Protein AF-A0A1Q7BAD0-F1 (afdb_monomer_lite)

pLDDT: mean 79.53, std 26.43, range [24.38, 98.69]

Secondary structure (DSSP, 8-state):
--S---HHHHHHHHHHTSBTTTTB--PPPHHHHHHHHHHHHHTT--SPPEEEE----HHHHHHHHHH-TTS-TT-GGGGT-EEEEE-TTS-HHHHHHHHHHH-SSEEEEETTSSS-EEEEESSSSEEESPPPHHHHHHHHTT-STT----------------SSSS-----PPPPPPPPPS---------------

Radius of gyration: 23.36 Å; chains: 1; bounding box: 77×69×50 Å

Structure (mmCIF, N/CA/C/O backbone):
data_AF-A0A1Q7BAD0-F1
#
_entry.id   AF-A0A1Q7BAD0-F1
#
loop_
_atom_site.group_PDB
_atom_site.id
_atom_site.type_symbol
_atom_site.label_atom_id
_atom_site.label_alt_id
_atom_site.label_comp_id
_atom_site.label_asym_id
_atom_site.label_entity_id
_atom_site.label_seq_id
_atom_site.pdbx_PDB_ins_code
_atom_site.Cartn_x
_atom_site.Cartn_y
_atom_site.Cartn_z
_atom_site.occupancy
_atom_site.B_iso_or_equiv
_atom_site.auth_seq_id
_atom_site.auth_comp_id
_atom_site.auth_asym_id
_atom_site.auth_atom_id
_atom_site.pdbx_PDB_model_num
ATOM 1 N N . MET A 1 1 ? -6.469 -25.347 -9.735 1.00 37.31 1 MET A N 1
ATOM 2 C CA . MET A 1 1 ? -5.396 -24.514 -10.327 1.00 37.31 1 MET A CA 1
ATOM 3 C C . MET A 1 1 ? -4.234 -24.480 -9.343 1.00 37.31 1 MET A C 1
ATOM 5 O O . MET A 1 1 ? -4.466 -24.257 -8.164 1.00 37.31 1 MET A O 1
ATOM 9 N N . ASN A 1 2 ? -3.019 -24.792 -9.794 1.00 54.50 2 ASN A N 1
ATOM 10 C CA . ASN A 1 2 ? -1.914 -25.320 -8.971 1.00 54.50 2 ASN A CA 1
ATOM 11 C C . ASN A 1 2 ? -1.109 -24.260 -8.188 1.00 54.50 2 ASN A C 1
ATOM 13 O O . ASN A 1 2 ? 0.116 -24.332 -8.165 1.00 54.50 2 ASN A O 1
ATOM 17 N N . GLY A 1 3 ? -1.762 -23.253 -7.597 1.00 69.94 3 GLY A N 1
ATOM 18 C CA . GLY A 1 3 ? -1.078 -22.227 -6.790 1.00 69.94 3 GLY A CA 1
ATOM 19 C C . GLY A 1 3 ? -0.037 -21.392 -7.553 1.00 69.94 3 GLY A C 1
ATOM 20 O O . GLY A 1 3 ? 0.886 -20.862 -6.944 1.00 69.94 3 GLY A O 1
ATOM 21 N N . ARG A 1 4 ? -0.146 -21.306 -8.886 1.00 84.81 4 ARG A N 1
ATOM 22 C CA . ARG A 1 4 ? 0.748 -20.510 -9.741 1.00 84.81 4 ARG A CA 1
ATOM 23 C C . ARG A 1 4 ? 0.060 -19.209 -10.130 1.00 84.81 4 ARG A C 1
ATOM 25 O O . ARG A 1 4 ? -1.121 -19.233 -10.469 1.00 84.81 4 ARG A O 1
ATOM 32 N N . TYR A 1 5 ? 0.812 -18.113 -10.126 1.00 89.62 5 TYR A N 1
ATOM 33 C CA . TYR A 1 5 ? 0.329 -16.841 -10.648 1.00 89.62 5 TYR A CA 1
ATOM 34 C C . TYR A 1 5 ? 0.085 -16.913 -12.158 1.00 89.62 5 TYR A C 1
ATOM 36 O O . TYR A 1 5 ? 0.817 -17.583 -12.888 1.00 89.62 5 TYR A O 1
ATOM 44 N N . ASP A 1 6 ? -0.933 -16.187 -12.609 1.00 92.94 6 ASP A N 1
ATOM 45 C CA . ASP A 1 6 ? -1.185 -15.928 -14.022 1.00 92.94 6 ASP A CA 1
ATOM 46 C C . ASP A 1 6 ? -0.309 -14.752 -14.476 1.00 92.94 6 ASP A C 1
ATOM 48 O O . ASP A 1 6 ? -0.515 -13.602 -14.080 1.00 92.94 6 ASP A O 1
ATOM 52 N N . ASP A 1 7 ? 0.692 -15.041 -15.308 1.00 92.94 7 ASP A N 1
ATOM 53 C CA . ASP A 1 7 ? 1.632 -14.029 -15.785 1.00 92.94 7 ASP A CA 1
ATOM 54 C C . ASP A 1 7 ? 0.984 -12.978 -16.694 1.00 92.94 7 ASP A C 1
ATOM 56 O O . ASP A 1 7 ? 1.476 -11.851 -16.762 1.00 92.94 7 ASP A O 1
ATOM 60 N N . GLU A 1 8 ? -0.104 -13.302 -17.398 1.00 94.50 8 GLU A N 1
ATOM 61 C CA . GLU A 1 8 ? -0.833 -12.315 -18.194 1.00 94.50 8 GLU A CA 1
ATOM 62 C C . GLU A 1 8 ? -1.607 -11.352 -17.298 1.00 94.50 8 GLU A C 1
ATOM 64 O O . GLU A 1 8 ? -1.545 -10.136 -17.506 1.00 94.50 8 GLU A O 1
ATOM 69 N N . ALA A 1 9 ? -2.277 -11.873 -16.269 1.00 94.06 9 ALA A N 1
ATOM 70 C CA . ALA A 1 9 ? -2.927 -11.045 -15.261 1.00 94.06 9 ALA A CA 1
ATOM 71 C C . ALA A 1 9 ? -1.910 -10.143 -14.544 1.00 94.06 9 ALA A C 1
ATOM 73 O O . ALA A 1 9 ? -2.140 -8.939 -14.419 1.00 94.06 9 ALA A O 1
ATOM 74 N N . LEU A 1 10 ? -0.751 -10.687 -14.154 1.00 95.38 10 LEU A N 1
ATOM 75 C CA . LEU A 1 10 ? 0.306 -9.903 -13.515 1.00 95.38 10 LEU A CA 1
ATOM 76 C C . LEU A 1 10 ? 0.836 -8.790 -14.426 1.00 95.38 10 LEU A C 1
ATOM 78 O O . LEU A 1 10 ? 0.983 -7.669 -13.961 1.00 95.38 10 LEU A O 1
ATOM 82 N N . ARG A 1 11 ? 1.023 -9.024 -15.733 1.00 96.69 11 ARG A N 1
ATOM 83 C CA . ARG A 1 11 ? 1.424 -7.948 -16.664 1.00 96.69 11 ARG A CA 1
ATOM 84 C C . ARG A 1 11 ? 0.392 -6.821 -16.755 1.00 96.69 11 ARG A C 1
ATOM 86 O O . ARG A 1 11 ? 0.761 -5.654 -16.893 1.00 96.69 11 ARG A O 1
ATOM 93 N N . LYS A 1 12 ? -0.905 -7.143 -16.688 1.00 97.12 12 LYS A N 1
ATOM 94 C CA . LYS A 1 12 ? -1.972 -6.124 -16.658 1.00 97.12 12 LYS A CA 1
ATOM 95 C C . LYS A 1 12 ? -1.895 -5.301 -15.371 1.00 97.12 12 LYS A C 1
ATOM 97 O O . LYS A 1 12 ? -2.029 -4.080 -15.429 1.00 97.12 12 LYS A O 1
ATOM 102 N N . ILE A 1 13 ? -1.622 -5.954 -14.241 1.00 95.69 13 ILE A N 1
ATOM 103 C CA . ILE A 1 13 ? -1.415 -5.301 -12.943 1.00 95.69 13 ILE A CA 1
ATOM 104 C C . ILE A 1 13 ? -0.157 -4.425 -12.959 1.00 95.69 13 ILE A C 1
ATOM 106 O O . ILE A 1 13 ? -0.227 -3.277 -12.534 1.00 95.69 13 ILE A O 1
ATOM 110 N N . ASP A 1 14 ? 0.957 -4.908 -13.508 1.00 97.50 14 ASP A N 1
ATOM 111 C CA . ASP A 1 14 ? 2.202 -4.144 -13.658 1.00 97.50 14 ASP A CA 1
ATOM 112 C C . ASP A 1 14 ? 1.956 -2.833 -14.421 1.00 97.50 14 ASP A C 1
ATOM 114 O O . ASP A 1 14 ? 2.409 -1.761 -14.017 1.00 97.50 14 ASP A O 1
ATOM 118 N N . ASN A 1 15 ? 1.171 -2.896 -15.501 1.00 97.12 15 ASN A N 1
ATOM 119 C CA . ASN A 1 15 ? 0.791 -1.713 -16.265 1.00 97.12 15 ASN A CA 1
ATOM 120 C C . ASN A 1 15 ? -0.194 -0.805 -15.509 1.00 97.12 15 ASN A C 1
ATOM 122 O O . ASN A 1 15 ? -0.087 0.418 -15.599 1.00 97.12 15 ASN A O 1
ATOM 126 N N . LEU A 1 16 ? -1.146 -1.368 -14.758 1.00 95.81 16 LEU A N 1
ATOM 127 C CA . LEU A 1 16 ? -2.065 -0.600 -13.908 1.00 95.81 16 LEU A CA 1
ATOM 128 C C . LEU A 1 16 ? -1.308 0.163 -12.810 1.00 95.81 16 LEU A C 1
ATOM 130 O O . LEU A 1 16 ? -1.611 1.324 -12.549 1.00 95.81 16 LEU A O 1
ATOM 134 N N . LEU A 1 17 ? -0.306 -0.480 -12.208 1.00 97.56 17 LEU A N 1
ATOM 135 C CA . LEU A 1 17 ? 0.517 0.046 -11.117 1.00 97.56 17 LEU A CA 1
ATOM 136 C C . LEU A 1 17 ? 1.750 0.812 -11.598 1.00 97.56 17 LEU A C 1
ATOM 138 O O . LEU A 1 17 ? 2.572 1.202 -10.771 1.00 97.56 17 LEU A O 1
ATOM 142 N N . ARG A 1 18 ? 1.891 1.043 -12.905 1.00 98.00 18 ARG A N 1
ATOM 143 C CA . ARG A 1 18 ? 3.027 1.766 -13.481 1.00 98.00 18 ARG A CA 1
ATOM 144 C C . ARG A 1 18 ? 3.163 3.172 -12.898 1.00 98.00 18 ARG A C 1
ATOM 146 O O . ARG A 1 18 ? 2.193 3.792 -12.455 1.00 98.00 18 ARG A O 1
ATOM 153 N N . ASP A 1 19 ? 4.359 3.729 -13.020 1.00 97.62 19 ASP A N 1
ATOM 154 C CA . ASP A 1 19 ? 4.554 5.155 -12.814 1.00 97.62 19 ASP A CA 1
ATOM 155 C C . ASP A 1 19 ? 3.891 5.907 -13.969 1.00 97.62 19 ASP A C 1
ATOM 157 O O . ASP A 1 19 ? 4.427 5.986 -15.074 1.00 97.62 19 ASP A O 1
ATOM 161 N N . TRP A 1 20 ? 2.696 6.437 -13.723 1.00 93.25 20 TRP A N 1
ATOM 162 C CA . TRP A 1 20 ? 1.900 7.112 -14.742 1.00 93.25 20 TRP A CA 1
ATOM 163 C C . TRP A 1 20 ? 2.519 8.428 -15.226 1.00 93.25 20 TRP A C 1
ATOM 165 O O . TRP A 1 20 ? 2.197 8.860 -16.329 1.00 93.25 20 TRP A O 1
ATOM 175 N N . ARG A 1 21 ? 3.405 9.059 -14.439 1.00 94.12 21 ARG A N 1
ATOM 176 C CA . ARG A 1 21 ? 4.040 10.338 -14.811 1.00 94.12 21 ARG A CA 1
ATOM 177 C C . ARG A 1 21 ? 5.054 10.154 -15.929 1.00 94.12 21 ARG A C 1
ATOM 179 O O . ARG A 1 21 ? 5.144 10.985 -16.820 1.00 94.12 21 ARG A O 1
ATOM 186 N N . GLU A 1 22 ? 5.772 9.038 -15.875 1.00 94.94 22 GLU A N 1
ATOM 187 C CA . GLU A 1 22 ? 6.832 8.679 -16.822 1.00 94.94 22 GLU A CA 1
ATOM 188 C C . GLU A 1 22 ? 6.399 7.551 -17.776 1.00 94.94 22 GLU A C 1
ATOM 190 O O . GLU A 1 22 ? 7.156 7.146 -18.652 1.00 94.94 22 GLU A O 1
ATOM 195 N N . SER A 1 23 ? 5.193 7.000 -17.590 1.00 94.44 23 SER A N 1
ATOM 196 C CA . SER A 1 23 ? 4.691 5.799 -18.278 1.00 94.44 23 SER A CA 1
ATOM 197 C C . SER A 1 23 ? 5.642 4.594 -18.204 1.00 94.44 23 SER A C 1
ATOM 199 O O . SER A 1 23 ? 5.707 3.783 -19.126 1.00 94.44 23 SER A O 1
ATOM 201 N N . LYS A 1 24 ? 6.367 4.450 -17.088 1.00 97.12 24 LYS A N 1
ATOM 202 C CA . LYS A 1 24 ? 7.311 3.347 -16.849 1.00 97.12 24 LYS A CA 1
ATOM 203 C C . LYS A 1 24 ? 6.663 2.283 -15.971 1.00 97.12 24 LYS A C 1
ATOM 205 O O . LYS A 1 24 ? 6.168 2.607 -14.896 1.00 97.12 24 LYS A O 1
ATOM 210 N N . ALA A 1 25 ? 6.709 1.024 -16.394 1.00 96.75 25 ALA A N 1
ATOM 211 C CA . ALA A 1 25 ? 6.252 -0.125 -15.613 1.00 96.75 25 ALA A CA 1
ATOM 212 C C . ALA A 1 25 ? 7.431 -1.033 -15.237 1.00 96.75 25 ALA A C 1
ATOM 214 O O . ALA A 1 25 ? 8.438 -1.081 -15.945 1.00 96.75 25 ALA A O 1
ATOM 215 N N . ILE A 1 26 ? 7.281 -1.769 -14.140 1.00 97.44 26 ILE A N 1
ATOM 216 C CA . ILE A 1 26 ? 8.168 -2.866 -13.740 1.00 97.44 26 ILE A CA 1
ATOM 217 C C . ILE A 1 26 ? 7.311 -4.051 -13.308 1.00 97.44 26 ILE A C 1
ATOM 219 O O . ILE A 1 26 ? 6.113 -3.885 -13.080 1.00 97.44 26 ILE A O 1
ATOM 223 N N . ARG A 1 27 ? 7.929 -5.222 -13.135 1.00 97.31 27 ARG A N 1
ATOM 224 C CA . ARG A 1 27 ? 7.247 -6.337 -12.484 1.00 97.31 27 ARG A CA 1
ATOM 225 C C . ARG A 1 27 ? 7.016 -6.016 -11.012 1.00 97.31 27 ARG A C 1
ATOM 227 O O . ARG A 1 27 ? 7.976 -5.828 -10.264 1.00 97.31 27 ARG A O 1
ATOM 234 N N . MET A 1 28 ? 5.753 -5.957 -10.623 1.00 97.94 28 MET A N 1
ATOM 235 C CA . MET A 1 28 ? 5.339 -5.797 -9.239 1.00 97.94 28 MET A CA 1
ATOM 236 C C . MET A 1 28 ? 5.512 -7.119 -8.494 1.00 97.94 28 MET A C 1
ATOM 238 O O . MET A 1 28 ? 5.422 -8.199 -9.080 1.00 97.94 28 MET A O 1
ATOM 242 N N . ASP A 1 29 ? 5.775 -7.034 -7.193 1.00 97.69 29 ASP A N 1
ATOM 243 C CA . ASP A 1 29 ? 5.861 -8.202 -6.324 1.00 97.69 29 ASP A CA 1
ATOM 244 C C . ASP A 1 29 ? 4.477 -8.868 -6.214 1.00 97.69 29 ASP A C 1
ATOM 246 O O . ASP A 1 29 ? 3.553 -8.245 -5.686 1.00 97.69 29 ASP A O 1
ATOM 250 N N . PRO A 1 30 ? 4.293 -10.119 -6.675 1.00 96.50 30 PRO A N 1
ATOM 251 C CA . PRO A 1 30 ? 2.998 -10.789 -6.589 1.00 96.50 30 PRO A CA 1
ATOM 252 C C . PRO A 1 30 ? 2.474 -10.911 -5.150 1.00 96.50 30 PRO A C 1
ATOM 254 O O . PRO A 1 30 ? 1.269 -10.833 -4.930 1.00 96.50 30 PRO A O 1
ATOM 257 N N . HIS A 1 31 ? 3.363 -10.987 -4.152 1.00 96.44 31 HIS A N 1
ATOM 258 C CA . HIS A 1 31 ? 2.964 -11.035 -2.744 1.00 96.44 31 HIS A CA 1
ATOM 259 C C . HIS A 1 31 ? 2.346 -9.725 -2.241 1.00 96.44 31 HIS A C 1
ATOM 261 O O . HIS A 1 31 ? 1.607 -9.733 -1.256 1.00 96.44 31 HIS A O 1
ATOM 267 N N . LEU A 1 32 ? 2.612 -8.598 -2.910 1.00 97.62 32 LEU A N 1
ATOM 268 C CA . LEU A 1 32 ? 1.919 -7.341 -2.632 1.00 97.62 32 LEU A CA 1
ATOM 269 C C . LEU A 1 32 ? 0.443 -7.448 -3.027 1.00 97.62 32 LEU A C 1
ATOM 271 O O . LEU A 1 32 ? -0.423 -6.916 -2.336 1.00 97.62 32 LEU A O 1
ATOM 275 N N . ILE A 1 33 ? 0.155 -8.157 -4.119 1.00 95.81 33 ILE A N 1
ATOM 276 C CA . ILE A 1 33 ? -1.206 -8.366 -4.618 1.00 95.81 33 ILE A CA 1
ATOM 277 C C . ILE A 1 33 ? -1.969 -9.313 -3.691 1.00 95.81 33 ILE A C 1
ATOM 279 O O . ILE A 1 33 ? -3.111 -9.021 -3.335 1.00 95.81 33 ILE A O 1
ATOM 283 N N . ASP A 1 34 ? -1.317 -10.379 -3.220 1.00 95.44 34 ASP A N 1
ATOM 284 C CA . ASP A 1 34 ? -1.879 -11.265 -2.195 1.00 95.44 34 ASP A CA 1
ATOM 285 C C . ASP A 1 34 ? -2.220 -10.496 -0.911 1.00 95.44 34 ASP A C 1
ATOM 287 O O . ASP A 1 34 ? -3.316 -10.644 -0.373 1.00 95.44 34 ASP A O 1
ATOM 291 N N . LEU A 1 35 ? -1.313 -9.629 -0.440 1.00 97.19 35 LEU A N 1
ATOM 292 C CA . LEU A 1 35 ? -1.539 -8.800 0.747 1.00 97.19 35 LEU A CA 1
ATOM 293 C C . LEU A 1 35 ? -2.761 -7.885 0.576 1.00 97.19 35 LEU A C 1
ATOM 295 O O . LEU A 1 35 ? -3.601 -7.806 1.472 1.00 97.19 35 LEU A O 1
ATOM 299 N N . LEU A 1 36 ? -2.887 -7.209 -0.570 1.00 97.00 36 LEU A N 1
ATOM 300 C CA . LEU A 1 36 ? -4.049 -6.364 -0.859 1.00 97.00 36 LEU A CA 1
ATOM 301 C C . LEU A 1 36 ? -5.352 -7.164 -0.873 1.00 97.00 36 LEU A C 1
ATOM 303 O O . LEU A 1 36 ? -6.365 -6.695 -0.354 1.00 97.00 36 LEU A O 1
ATOM 307 N N . TRP A 1 37 ? -5.324 -8.368 -1.442 1.00 95.62 37 TRP A N 1
ATOM 308 C CA . TRP A 1 37 ? -6.470 -9.267 -1.469 1.00 95.62 37 TRP A CA 1
ATOM 309 C C . TRP A 1 37 ? -6.875 -9.735 -0.065 1.00 95.62 37 TRP A C 1
ATOM 311 O O . TRP A 1 37 ? -8.057 -9.700 0.283 1.00 95.62 37 TRP A O 1
ATOM 321 N N . GLU A 1 38 ? -5.909 -10.126 0.769 1.00 95.75 38 GLU A N 1
ATOM 322 C CA . GLU A 1 38 ? -6.144 -10.505 2.167 1.00 95.75 38 GLU A CA 1
ATOM 323 C C . GLU A 1 38 ? -6.754 -9.348 2.966 1.00 95.75 38 GLU A C 1
ATOM 325 O O . GLU A 1 38 ? -7.755 -9.537 3.657 1.00 95.75 38 GLU A O 1
ATOM 330 N N . VAL A 1 39 ? -6.199 -8.139 2.826 1.00 97.44 39 VAL A N 1
ATOM 331 C CA . VAL A 1 39 ? -6.707 -6.933 3.495 1.00 97.44 39 VAL A CA 1
ATOM 332 C C . VAL A 1 39 ? -8.119 -6.593 3.028 1.00 97.44 39 VAL A C 1
ATOM 334 O O . VAL A 1 39 ? -8.972 -6.321 3.868 1.00 97.44 39 VAL A O 1
ATOM 337 N N . HIS A 1 40 ? -8.390 -6.641 1.718 1.00 97.50 40 HIS A N 1
ATOM 338 C CA . HIS A 1 40 ? -9.719 -6.374 1.152 1.00 97.50 40 HIS A CA 1
ATOM 339 C C . HIS A 1 40 ? -10.784 -7.295 1.760 1.00 97.50 40 HIS A C 1
ATOM 341 O O . HIS A 1 40 ? -11.840 -6.828 2.199 1.00 97.50 40 HIS A O 1
ATOM 347 N N . ARG A 1 41 ? -10.470 -8.590 1.878 1.00 96.50 41 ARG A N 1
ATOM 348 C CA . ARG A 1 41 ? -11.357 -9.579 2.502 1.00 96.50 41 ARG A CA 1
ATOM 349 C C . ARG A 1 41 ? -11.525 -9.359 4.000 1.00 96.50 41 ARG A C 1
ATOM 351 O O . ARG A 1 41 ? -12.653 -9.440 4.479 1.00 96.50 41 ARG A O 1
ATOM 358 N N . GLU A 1 42 ? -10.439 -9.086 4.722 1.00 95.56 42 GLU A N 1
ATOM 359 C CA . GLU A 1 42 ? -10.473 -8.866 6.174 1.00 95.56 42 GLU A CA 1
ATOM 360 C C . GLU A 1 42 ? -11.393 -7.702 6.545 1.00 95.56 42 GLU A C 1
ATOM 362 O O . GLU A 1 42 ? -12.197 -7.809 7.468 1.00 95.56 42 GLU A O 1
ATOM 367 N N . VAL A 1 43 ? -11.299 -6.589 5.815 1.00 96.31 43 VAL A N 1
ATOM 368 C CA . VAL A 1 43 ? -12.109 -5.396 6.097 1.00 96.31 43 VAL A CA 1
ATOM 369 C C . VAL A 1 43 ? -13.527 -5.490 5.526 1.00 96.31 43 VAL A C 1
ATOM 371 O O . VAL A 1 43 ? -14.299 -4.540 5.641 1.00 96.31 43 VAL A O 1
ATOM 374 N N . GLY A 1 44 ? -13.884 -6.619 4.901 1.00 96.25 44 GLY A N 1
ATOM 375 C CA . GLY A 1 44 ? -15.206 -6.846 4.320 1.00 96.25 44 GLY A CA 1
ATOM 376 C C . GLY A 1 44 ? -15.546 -5.894 3.171 1.00 96.25 44 GLY A C 1
ATOM 377 O O . GLY A 1 44 ? -16.731 -5.642 2.927 1.00 96.25 44 GLY A O 1
ATOM 378 N N . ALA A 1 45 ? -14.531 -5.366 2.481 1.00 95.75 45 ALA A N 1
ATOM 379 C CA . ALA A 1 45 ? -14.699 -4.366 1.437 1.00 95.75 45 ALA A CA 1
ATOM 380 C C . ALA A 1 45 ? -15.615 -4.862 0.308 1.00 95.75 45 ALA A C 1
ATOM 382 O O . ALA A 1 45 ? -15.585 -6.028 -0.095 1.00 95.75 45 ALA A O 1
ATOM 383 N N . LYS A 1 46 ? -16.440 -3.951 -0.210 1.00 94.81 46 LYS A N 1
ATOM 384 C CA . LYS A 1 46 ? -17.328 -4.191 -1.363 1.00 94.81 46 LYS A CA 1
ATOM 385 C C . LYS A 1 46 ? -16.881 -3.426 -2.597 1.00 94.81 46 LYS A C 1
ATOM 387 O O . LYS A 1 46 ? -17.013 -3.925 -3.708 1.00 94.81 46 LYS A O 1
ATOM 392 N N . GLU A 1 47 ? -16.303 -2.256 -2.372 1.00 96.62 47 GLU A N 1
ATOM 393 C CA . GLU A 1 47 ? -15.777 -1.395 -3.415 1.00 96.62 47 GLU A CA 1
ATOM 394 C C . GLU A 1 47 ? -14.379 -1.829 -3.866 1.00 96.62 47 GLU A C 1
ATOM 396 O O . GLU A 1 47 ? -13.668 -2.584 -3.187 1.00 96.62 47 GLU A O 1
ATOM 401 N N . ALA A 1 48 ? -13.986 -1.332 -5.037 1.00 94.94 48 ALA A N 1
ATOM 402 C CA . ALA A 1 48 ? -12.645 -1.521 -5.570 1.00 94.94 48 ALA A CA 1
ATOM 403 C C . ALA A 1 48 ? -11.584 -0.811 -4.711 1.00 94.94 48 ALA A C 1
ATOM 405 O O . ALA A 1 48 ? -11.863 0.167 -4.016 1.00 94.94 48 ALA A O 1
ATOM 406 N N . ILE A 1 49 ? -10.337 -1.275 -4.808 1.00 95.75 49 ILE A N 1
ATOM 407 C CA . ILE A 1 49 ? -9.175 -0.570 -4.257 1.00 95.75 49 ILE A CA 1
ATOM 408 C C . ILE A 1 49 ? -8.855 0.632 -5.148 1.00 95.75 49 ILE A C 1
ATOM 410 O O . ILE A 1 49 ? -8.641 0.481 -6.351 1.00 95.75 49 ILE A O 1
ATOM 414 N N . TRP A 1 50 ? -8.784 1.818 -4.549 1.00 96.88 50 TRP A N 1
ATOM 415 C CA . TRP A 1 50 ? -8.389 3.048 -5.227 1.00 96.88 50 TRP A CA 1
ATOM 416 C C . TRP A 1 50 ? -6.906 3.305 -4.998 1.00 96.88 50 TRP A C 1
ATOM 418 O O . TRP A 1 50 ? -6.451 3.487 -3.867 1.00 96.88 50 TRP A O 1
ATOM 428 N N . ILE A 1 51 ? -6.147 3.300 -6.091 1.00 95.62 51 ILE A N 1
ATOM 429 C CA . ILE A 1 51 ? -4.688 3.376 -6.069 1.00 95.62 51 ILE A CA 1
ATOM 430 C C . ILE A 1 51 ? -4.263 4.836 -6.177 1.00 95.62 51 ILE A C 1
ATOM 432 O O . ILE A 1 51 ? -4.541 5.506 -7.169 1.00 95.62 51 ILE A O 1
ATOM 436 N N . VAL A 1 52 ? -3.538 5.309 -5.168 1.00 94.62 52 VAL A N 1
ATOM 437 C CA . VAL A 1 52 ? -2.900 6.629 -5.174 1.00 94.62 52 VAL A CA 1
ATOM 438 C C . VAL A 1 52 ? -1.527 6.543 -5.839 1.00 94.62 52 VAL A C 1
ATOM 440 O O . VAL A 1 52 ? -1.167 7.401 -6.650 1.00 94.62 52 VAL A O 1
ATOM 443 N N . CYS A 1 53 ? -0.751 5.505 -5.515 1.00 95.44 53 CYS A N 1
ATOM 444 C CA . CYS A 1 53 ? 0.574 5.295 -6.091 1.00 95.44 53 CYS A CA 1
ATOM 445 C C . CYS A 1 53 ? 0.980 3.817 -6.083 1.00 95.44 53 CYS A C 1
ATOM 447 O O . CYS A 1 53 ? 1.000 3.187 -5.030 1.00 95.44 53 CYS A O 1
ATOM 449 N N . GLY A 1 54 ? 1.376 3.292 -7.244 1.00 97.19 54 GLY A N 1
ATOM 450 C CA . GLY A 1 54 ? 2.055 2.001 -7.390 1.00 97.19 54 GLY A CA 1
ATOM 451 C C . GLY A 1 54 ? 3.570 2.184 -7.504 1.00 97.19 54 GLY A C 1
ATOM 452 O O . GLY A 1 54 ? 4.188 2.845 -6.668 1.00 97.19 54 GLY A O 1
ATOM 453 N N . PHE A 1 55 ? 4.174 1.645 -8.559 1.00 98.25 55 PHE A N 1
ATOM 454 C CA . PHE A 1 55 ? 5.581 1.857 -8.883 1.00 98.25 55 PHE A CA 1
ATOM 455 C C . PHE A 1 55 ? 5.925 3.346 -9.040 1.00 98.25 55 PHE A C 1
ATOM 457 O O . PHE A 1 55 ? 5.155 4.145 -9.577 1.00 98.25 55 PHE A O 1
ATOM 464 N N . ARG A 1 56 ? 7.128 3.712 -8.586 1.00 97.50 56 ARG A N 1
ATOM 465 C CA . ARG A 1 56 ? 7.732 5.026 -8.830 1.00 97.50 56 ARG A CA 1
ATOM 466 C C . ARG A 1 56 ? 9.081 4.857 -9.494 1.00 97.50 56 ARG A C 1
ATOM 468 O O . ARG A 1 56 ? 9.965 4.215 -8.930 1.00 97.50 56 ARG A O 1
ATOM 475 N N . SER A 1 57 ? 9.264 5.504 -10.638 1.00 97.56 57 SER A N 1
ATOM 476 C CA . SER A 1 57 ? 10.576 5.602 -11.265 1.00 97.56 57 SER A CA 1
ATOM 477 C C . SER A 1 57 ? 11.569 6.356 -10.363 1.00 97.56 57 SER A C 1
ATOM 479 O O . SER A 1 57 ? 11.154 7.155 -9.508 1.00 97.56 57 SER A O 1
ATOM 481 N N . PRO A 1 58 ? 12.887 6.137 -10.527 1.00 96.38 58 PRO A N 1
ATOM 482 C CA . PRO A 1 58 ? 13.904 6.916 -9.825 1.00 96.38 58 PRO A CA 1
ATOM 483 C C . PRO A 1 58 ? 13.731 8.429 -10.002 1.00 96.38 58 PRO A C 1
ATOM 485 O O . PRO A 1 58 ? 13.907 9.180 -9.040 1.00 96.38 58 PRO A O 1
ATOM 488 N N . GLU A 1 59 ? 13.332 8.871 -11.197 1.00 96.56 59 GLU A N 1
ATOM 489 C CA . GLU A 1 59 ? 13.098 10.277 -11.522 1.00 96.56 59 GLU A CA 1
ATOM 490 C C . GLU A 1 59 ? 11.893 10.837 -10.756 1.00 96.56 59 GLU A C 1
ATOM 492 O O . GLU A 1 59 ? 12.023 11.853 -10.063 1.00 96.56 59 GLU A O 1
ATOM 497 N N . THR A 1 60 ? 10.755 10.134 -10.770 1.00 96.19 60 THR A N 1
ATOM 498 C CA . THR A 1 60 ? 9.572 10.510 -9.980 1.00 96.19 60 THR A CA 1
ATOM 499 C C . THR A 1 60 ? 9.875 10.511 -8.486 1.00 96.19 60 THR A C 1
ATOM 501 O O . THR A 1 60 ? 9.482 11.442 -7.777 1.00 96.19 60 THR A O 1
ATOM 504 N N . ASN A 1 61 ? 10.598 9.509 -7.974 1.00 96.75 61 ASN A N 1
ATOM 505 C CA . ASN A 1 61 ? 10.959 9.467 -6.559 1.00 96.75 61 ASN A CA 1
ATOM 506 C C . ASN A 1 61 ? 11.848 10.660 -6.183 1.00 96.75 61 ASN A C 1
ATOM 508 O O . ASN A 1 61 ? 11.567 11.345 -5.200 1.00 96.75 61 ASN A O 1
ATOM 512 N N . ALA A 1 62 ? 12.872 10.968 -6.984 1.00 96.00 62 ALA A N 1
ATOM 513 C CA . ALA A 1 62 ? 13.734 12.126 -6.769 1.00 96.00 62 ALA A CA 1
ATOM 514 C C . ALA A 1 62 ? 12.955 13.451 -6.825 1.00 96.00 62 ALA A C 1
ATOM 516 O O . ALA A 1 62 ? 13.157 14.314 -5.969 1.00 96.00 62 ALA A O 1
ATOM 517 N N . MET A 1 63 ? 12.039 13.602 -7.785 1.00 95.38 63 MET A N 1
ATOM 518 C CA . MET A 1 63 ? 11.167 14.772 -7.911 1.00 95.38 63 MET A CA 1
ATOM 519 C C . MET A 1 63 ? 10.283 14.958 -6.671 1.00 95.38 63 MET A C 1
ATOM 521 O O . MET A 1 63 ? 10.252 16.052 -6.105 1.00 95.38 63 MET A O 1
ATOM 525 N N . LEU A 1 64 ? 9.628 13.896 -6.188 1.00 93.50 64 LEU A N 1
ATOM 526 C CA . LEU A 1 64 ? 8.781 13.961 -4.993 1.00 93.50 64 LEU A CA 1
ATOM 527 C C . LEU A 1 64 ? 9.597 14.265 -3.729 1.00 93.50 64 LEU A C 1
ATOM 529 O O . LEU A 1 64 ? 9.166 15.063 -2.899 1.00 93.50 64 LEU A O 1
ATOM 533 N N . ARG A 1 65 ? 10.809 13.706 -3.611 1.00 94.69 65 ARG A N 1
ATOM 534 C CA . ARG A 1 65 ? 11.736 13.998 -2.502 1.00 94.69 65 ARG A CA 1
ATOM 535 C C . ARG A 1 65 ? 12.180 15.449 -2.440 1.00 94.69 65 ARG A C 1
ATOM 537 O O . ARG A 1 65 ? 12.381 15.975 -1.353 1.00 94.69 65 ARG A O 1
ATOM 544 N N . ARG A 1 66 ? 12.348 16.110 -3.586 1.00 94.50 66 ARG A N 1
ATOM 545 C CA . ARG A 1 66 ? 12.681 17.544 -3.612 1.00 94.50 66 ARG A CA 1
ATOM 546 C C . ARG A 1 66 ? 11.542 18.411 -3.071 1.00 94.50 66 ARG A C 1
ATOM 548 O O . ARG A 1 66 ? 11.798 19.522 -2.629 1.00 94.50 66 ARG A O 1
ATOM 555 N N . ARG A 1 67 ? 10.303 17.912 -3.114 1.00 91.69 67 ARG A N 1
ATOM 556 C CA . ARG A 1 67 ? 9.089 18.632 -2.697 1.00 91.69 67 ARG A CA 1
ATOM 557 C C . ARG A 1 67 ? 8.617 18.270 -1.288 1.00 91.69 67 ARG A C 1
ATOM 559 O O . ARG A 1 67 ? 7.757 18.960 -0.754 1.00 91.69 67 ARG A O 1
ATOM 566 N N . SER A 1 68 ? 9.128 17.189 -0.698 1.00 87.06 68 SER A N 1
ATOM 567 C CA . SER A 1 68 ? 8.700 16.712 0.618 1.00 87.06 68 SER A CA 1
ATOM 568 C C . SER A 1 68 ? 9.772 15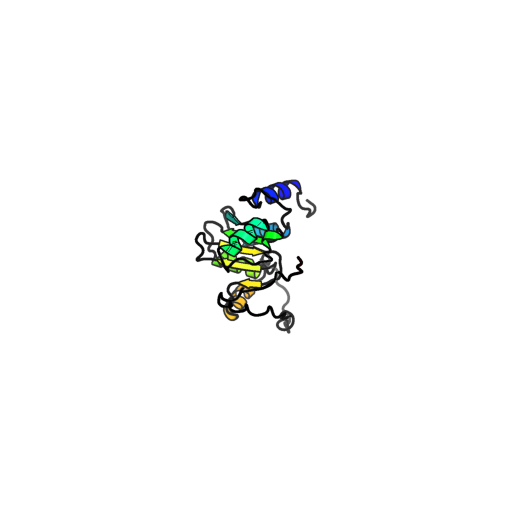.871 1.309 1.00 87.06 68 SER A C 1
ATOM 570 O O . SER A 1 68 ? 10.425 15.032 0.690 1.00 87.06 68 SER A O 1
ATOM 572 N N . SER A 1 69 ? 9.885 16.028 2.628 1.00 85.19 69 SER A N 1
ATOM 573 C CA . SER A 1 69 ? 10.690 15.160 3.497 1.00 85.19 69 SER A CA 1
ATOM 574 C C . SER A 1 69 ? 10.048 13.789 3.753 1.00 85.19 69 SER A C 1
ATOM 576 O O . SER A 1 69 ? 10.721 12.887 4.247 1.00 85.19 69 SER A O 1
ATOM 578 N N . GLY A 1 70 ? 8.774 13.598 3.389 1.00 85.12 70 GLY A N 1
ATOM 579 C CA . GLY A 1 70 ? 8.016 12.361 3.614 1.00 85.12 70 GLY A CA 1
ATOM 580 C C . GLY A 1 70 ? 8.324 11.222 2.638 1.00 85.12 70 GLY A C 1
ATOM 581 O O . GLY A 1 70 ? 7.697 10.168 2.715 1.00 85.12 70 GLY A O 1
ATOM 582 N N . VAL A 1 71 ? 9.266 11.414 1.708 1.00 90.50 71 VAL A N 1
ATOM 583 C CA . VAL A 1 71 ? 9.617 10.418 0.691 1.00 90.50 71 VAL A CA 1
ATOM 584 C C . VAL A 1 71 ? 11.016 9.846 0.932 1.00 90.50 71 VAL A C 1
ATOM 586 O O . VAL A 1 71 ? 12.028 10.553 0.926 1.00 90.50 71 VAL A O 1
ATOM 589 N N . ALA A 1 72 ? 11.083 8.525 1.099 1.00 90.00 72 ALA A N 1
ATOM 590 C CA . ALA A 1 72 ? 12.336 7.806 1.299 1.00 90.00 72 ALA A CA 1
ATOM 591 C C . ALA A 1 72 ? 13.223 7.825 0.042 1.00 90.00 72 ALA A C 1
ATOM 593 O O . ALA A 1 72 ? 12.744 7.683 -1.084 1.00 90.00 72 ALA A O 1
ATOM 594 N N . GLN A 1 73 ? 14.540 7.952 0.238 1.00 89.12 73 GLN A N 1
ATOM 595 C CA . GLN A 1 73 ? 15.527 7.855 -0.847 1.00 89.12 73 GLN A CA 1
ATOM 596 C C . GLN A 1 73 ? 15.491 6.484 -1.530 1.00 89.12 73 GLN A C 1
ATOM 598 O O . GLN A 1 73 ? 15.504 6.419 -2.755 1.00 89.12 73 GLN A O 1
ATOM 603 N N . PHE A 1 74 ? 15.382 5.418 -0.736 1.00 90.56 74 PHE A N 1
ATOM 604 C CA . PHE A 1 74 ? 15.300 4.030 -1.187 1.00 90.56 74 PHE A CA 1
ATOM 605 C C . PHE A 1 74 ? 13.901 3.481 -0.888 1.00 90.56 74 PHE A C 1
ATOM 607 O O . PHE A 1 74 ? 13.693 2.726 0.059 1.00 90.56 74 PHE A O 1
ATOM 614 N N . SER A 1 75 ? 12.909 3.966 -1.636 1.00 93.12 75 SER A N 1
ATOM 615 C CA . SER A 1 75 ? 11.504 3.612 -1.420 1.00 93.12 75 SER A CA 1
ATOM 616 C C . SER A 1 75 ? 11.180 2.209 -1.944 1.00 93.12 75 SER A C 1
ATOM 618 O O . SER A 1 75 ? 11.599 1.850 -3.042 1.00 93.12 75 SER A O 1
ATOM 620 N N . GLN A 1 76 ? 10.345 1.458 -1.219 1.00 97.88 76 GLN A N 1
ATOM 621 C CA . GLN A 1 76 ? 9.808 0.171 -1.686 1.00 97.88 76 GLN A CA 1
ATOM 622 C C . GLN A 1 76 ? 8.962 0.310 -2.968 1.00 97.88 76 GLN A C 1
ATOM 624 O O . GLN A 1 76 ? 8.888 -0.632 -3.755 1.00 97.88 76 GLN A O 1
ATOM 629 N N . HIS A 1 77 ? 8.416 1.500 -3.258 1.00 98.06 77 HIS A N 1
ATOM 630 C CA . HIS A 1 77 ? 7.733 1.765 -4.532 1.00 98.06 77 HIS A CA 1
ATOM 631 C C . HIS A 1 77 ? 8.666 1.636 -5.733 1.00 98.06 77 HIS A C 1
ATOM 633 O O . HIS A 1 77 ? 8.225 1.206 -6.789 1.00 98.06 77 HIS A O 1
ATOM 639 N N . MET A 1 78 ? 9.948 1.986 -5.590 1.00 97.81 78 MET A N 1
ATOM 640 C CA . MET A 1 78 ? 10.924 1.850 -6.678 1.00 97.81 78 MET A CA 1
ATOM 641 C C . MET A 1 78 ? 11.293 0.388 -6.948 1.00 97.81 78 MET A C 1
ATOM 643 O O . MET A 1 78 ? 11.829 0.078 -8.006 1.00 97.81 78 MET A O 1
ATOM 647 N N . LEU A 1 79 ? 11.015 -0.503 -5.992 1.00 97.62 79 LEU A N 1
ATOM 648 C CA . LEU A 1 79 ? 11.281 -1.937 -6.085 1.00 97.62 79 LEU A CA 1
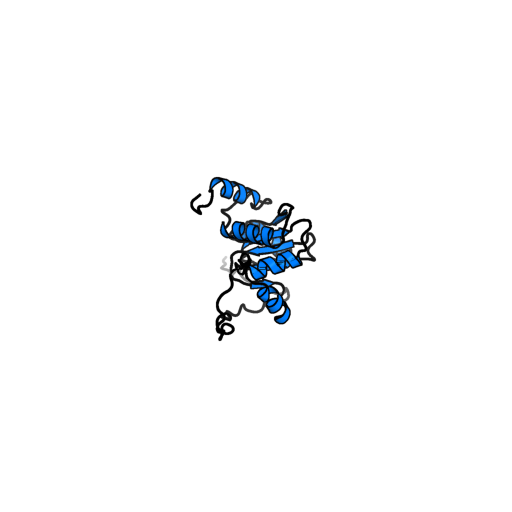ATOM 649 C C . LEU A 1 79 ? 10.047 -2.742 -6.517 1.00 97.62 79 LEU A C 1
ATOM 651 O O . LEU A 1 79 ? 10.125 -3.963 -6.576 1.00 97.62 79 LEU A O 1
ATOM 655 N N . GLY A 1 80 ? 8.908 -2.084 -6.763 1.00 97.88 80 GLY A N 1
ATOM 656 C CA . GLY A 1 80 ? 7.652 -2.763 -7.108 1.00 97.88 80 GLY A CA 1
ATOM 657 C C . GLY A 1 80 ? 7.018 -3.494 -5.927 1.00 97.88 80 GLY A C 1
ATOM 658 O O . GLY A 1 80 ? 6.213 -4.399 -6.117 1.00 97.88 80 GLY A O 1
ATOM 659 N N . LYS A 1 81 ? 7.397 -3.110 -4.704 1.00 98.56 81 LYS A N 1
ATOM 660 C CA . LYS A 1 81 ? 7.030 -3.788 -3.456 1.00 98.56 81 LYS A CA 1
ATOM 661 C C . LYS A 1 81 ? 6.054 -3.009 -2.595 1.00 98.56 81 LYS A C 1
ATOM 663 O O . LYS A 1 81 ? 5.796 -3.428 -1.477 1.00 98.56 81 LYS A O 1
ATOM 668 N N . ALA A 1 82 ? 5.560 -1.866 -3.063 1.00 98.50 82 ALA A N 1
ATOM 669 C CA . ALA A 1 82 ? 4.698 -1.007 -2.269 1.00 98.50 82 ALA A CA 1
ATOM 670 C C . ALA A 1 82 ? 3.565 -0.384 -3.066 1.00 98.50 82 ALA A C 1
ATOM 672 O O . ALA A 1 82 ? 3.681 -0.161 -4.275 1.00 98.50 82 ALA A O 1
ATOM 673 N N . ILE A 1 83 ? 2.503 -0.052 -2.340 1.00 98.44 83 ILE A N 1
ATOM 674 C CA . ILE A 1 83 ? 1.327 0.617 -2.865 1.00 98.44 83 ILE A CA 1
ATOM 675 C C . ILE A 1 83 ? 0.741 1.577 -1.829 1.00 98.44 83 ILE A C 1
ATOM 677 O O . ILE A 1 83 ? 0.659 1.267 -0.640 1.00 98.44 83 ILE A O 1
ATOM 681 N N . ASP A 1 84 ? 0.322 2.740 -2.311 1.00 97.75 84 ASP A N 1
ATOM 682 C CA . ASP A 1 84 ? -0.450 3.726 -1.565 1.00 97.75 84 ASP A CA 1
ATOM 683 C C . ASP A 1 84 ? -1.896 3.647 -2.059 1.00 97.75 84 ASP A C 1
ATOM 685 O O . ASP A 1 84 ? -2.143 3.789 -3.263 1.00 97.75 84 ASP A O 1
ATOM 689 N N . PHE A 1 85 ? -2.850 3.396 -1.164 1.00 98.38 85 PHE A N 1
ATOM 690 C CA . PHE A 1 85 ? -4.240 3.146 -1.547 1.00 98.38 85 PHE A CA 1
ATOM 691 C C . PHE A 1 85 ? -5.253 3.482 -0.450 1.00 98.38 85 PHE A C 1
ATOM 693 O O . PHE A 1 85 ? -4.916 3.678 0.718 1.00 98.38 85 PHE A O 1
ATOM 700 N N . TYR A 1 86 ? -6.523 3.503 -0.841 1.00 98.00 86 TYR A N 1
ATOM 701 C CA . TYR A 1 86 ? -7.668 3.466 0.063 1.00 98.00 86 TYR A CA 1
ATOM 702 C C . TYR A 1 86 ? -8.795 2.633 -0.560 1.00 98.00 86 TYR A C 1
ATOM 704 O O . TYR A 1 86 ? -8.731 2.253 -1.731 1.00 98.00 86 TYR A O 1
ATOM 712 N N . ILE A 1 87 ? -9.828 2.330 0.224 1.00 97.75 87 ILE A N 1
ATOM 713 C CA . ILE A 1 87 ? -11.028 1.638 -0.255 1.00 97.75 87 ILE A CA 1
ATOM 714 C C . ILE A 1 87 ? -12.244 2.476 0.153 1.00 97.75 87 ILE A C 1
ATOM 716 O O . ILE A 1 87 ? -12.416 2.723 1.349 1.00 97.75 87 ILE A O 1
ATOM 720 N N . PRO A 1 88 ? -13.085 2.937 -0.791 1.00 96.06 88 PRO A N 1
ATOM 721 C CA . PRO A 1 88 ? -14.307 3.651 -0.446 1.00 96.06 88 PRO A CA 1
ATOM 722 C C . PRO A 1 88 ? -15.190 2.826 0.499 1.00 96.06 88 PRO A C 1
ATOM 724 O O . PRO A 1 88 ? -15.377 1.625 0.312 1.00 96.06 88 PRO A O 1
ATOM 727 N N . GLY A 1 89 ? -15.715 3.476 1.538 1.00 95.44 89 GLY A N 1
ATOM 728 C CA . GLY A 1 89 ? -16.540 2.824 2.558 1.00 95.44 89 GLY A CA 1
ATOM 729 C C . GLY A 1 89 ? -15.768 2.071 3.650 1.00 95.44 89 GLY A C 1
ATOM 730 O O . GLY A 1 89 ? -16.402 1.564 4.569 1.00 95.44 89 GLY A O 1
ATOM 731 N N . VAL A 1 90 ? -14.431 2.026 3.603 1.00 97.81 90 VAL A N 1
ATOM 732 C CA . VAL A 1 90 ? -13.583 1.455 4.665 1.00 97.81 90 VAL A CA 1
ATOM 733 C C . VAL A 1 90 ? -12.742 2.563 5.294 1.00 97.81 90 VAL A C 1
ATOM 735 O O . VAL A 1 90 ? -12.140 3.366 4.578 1.00 97.81 90 VAL A O 1
ATOM 738 N N . SER A 1 91 ? -12.671 2.621 6.627 1.00 97.88 91 SER A N 1
ATOM 739 C CA . SER A 1 91 ? -11.839 3.631 7.290 1.00 97.88 91 SER A CA 1
ATOM 740 C C . SER A 1 91 ? -10.346 3.331 7.104 1.00 97.88 91 SER A C 1
ATOM 742 O O . SER A 1 91 ? -9.920 2.173 7.030 1.00 97.88 91 SER A O 1
ATOM 744 N N . LEU A 1 92 ? -9.512 4.375 7.060 1.00 97.81 92 LEU A N 1
ATOM 745 C CA . LEU A 1 92 ? -8.063 4.188 6.937 1.00 97.81 92 LEU A CA 1
ATOM 746 C C . LEU A 1 92 ? -7.475 3.480 8.167 1.00 97.81 92 LEU A C 1
ATOM 748 O O . LEU A 1 92 ? -6.477 2.774 8.050 1.00 97.81 92 LEU A O 1
ATOM 752 N N . GLU A 1 93 ? -8.081 3.644 9.343 1.00 97.69 93 GLU A N 1
ATOM 753 C CA . GLU A 1 93 ? -7.709 2.940 10.570 1.00 97.69 93 GLU A CA 1
ATOM 754 C C . GLU A 1 93 ? -7.941 1.436 10.427 1.00 97.69 93 GLU A C 1
ATOM 756 O O . GLU A 1 93 ? -7.045 0.663 10.755 1.00 97.69 93 GLU A O 1
ATOM 761 N N . GLN A 1 94 ? -9.086 1.016 9.874 1.00 97.88 94 GLN A N 1
ATOM 762 C CA . GLN A 1 94 ? -9.360 -0.401 9.609 1.00 97.88 94 GLN A CA 1
ATOM 763 C C . GLN A 1 94 ? -8.328 -0.995 8.646 1.00 97.88 94 GLN A C 1
ATOM 765 O O . GLN A 1 94 ? -7.789 -2.071 8.907 1.00 97.88 94 GLN A O 1
ATOM 770 N N . LEU A 1 95 ? -7.993 -0.272 7.572 1.00 98.38 95 LEU A N 1
ATOM 771 C CA . LEU A 1 95 ? -6.953 -0.701 6.634 1.00 98.38 95 LEU A CA 1
ATOM 772 C C . LEU A 1 95 ? -5.578 -0.782 7.308 1.00 98.38 95 LEU A C 1
ATOM 774 O O . LEU A 1 95 ? -4.853 -1.758 7.120 1.00 98.38 95 LEU A O 1
ATOM 778 N N . ARG A 1 96 ? -5.222 0.210 8.130 1.00 98.25 96 ARG A N 1
ATOM 779 C CA . ARG A 1 96 ? -3.965 0.218 8.887 1.00 98.25 96 ARG A CA 1
ATOM 780 C C . ARG A 1 96 ? -3.883 -0.981 9.827 1.00 98.25 96 ARG A C 1
ATOM 782 O O . ARG A 1 96 ? -2.858 -1.655 9.851 1.00 98.25 96 ARG A O 1
ATOM 789 N N . GLU A 1 97 ? -4.934 -1.250 10.597 1.00 98.06 97 GLU A N 1
ATOM 790 C CA . GLU A 1 97 ? -4.984 -2.391 11.513 1.00 98.06 97 GLU A CA 1
ATOM 791 C C . GLU A 1 97 ? -4.873 -3.724 10.769 1.00 98.06 97 GLU A C 1
ATOM 793 O O . GLU A 1 97 ? -4.096 -4.584 11.186 1.00 98.06 97 GLU A O 1
ATOM 798 N N . ALA A 1 98 ? -5.587 -3.883 9.652 1.00 98.19 98 ALA A N 1
ATOM 799 C CA . ALA A 1 98 ? -5.504 -5.079 8.820 1.00 98.19 98 ALA A CA 1
ATOM 800 C C . ALA A 1 98 ? -4.080 -5.292 8.278 1.00 98.19 98 ALA A C 1
ATOM 802 O O . ALA A 1 98 ? -3.527 -6.383 8.414 1.00 98.19 98 ALA A O 1
ATOM 803 N N . GLY A 1 99 ? -3.440 -4.239 7.759 1.00 97.88 99 GLY A N 1
ATOM 804 C CA . GLY A 1 99 ? -2.049 -4.306 7.302 1.00 97.88 99 GLY A CA 1
ATOM 805 C C . GLY A 1 99 ? -1.070 -4.684 8.419 1.00 97.88 99 GLY A C 1
ATOM 806 O O . GLY A 1 99 ? -0.177 -5.504 8.213 1.00 97.88 99 GLY A O 1
ATOM 807 N N . LEU A 1 100 ? -1.251 -4.135 9.627 1.00 97.88 100 LEU A N 1
ATOM 808 C CA . LEU A 1 100 ? -0.415 -4.470 10.786 1.00 97.88 100 LEU A CA 1
ATOM 809 C C . LEU A 1 100 ? -0.581 -5.935 11.201 1.00 97.88 100 LEU A C 1
ATOM 811 O O . LEU A 1 100 ? 0.408 -6.602 11.503 1.00 97.88 100 LEU A O 1
ATOM 815 N N . ARG A 1 101 ? -1.818 -6.442 11.187 1.00 97.81 101 ARG A N 1
ATOM 816 C CA . ARG A 1 101 ? -2.132 -7.846 11.489 1.00 97.81 101 ARG A CA 1
ATOM 817 C C . ARG A 1 101 ? -1.608 -8.810 10.432 1.00 97.81 101 ARG A C 1
ATOM 819 O O . ARG A 1 101 ? -1.307 -9.949 10.773 1.00 97.81 101 ARG A O 1
ATOM 826 N N . ALA A 1 102 ? -1.456 -8.372 9.183 1.00 96.81 102 ALA A N 1
ATOM 827 C CA . ALA A 1 102 ? -0.871 -9.198 8.130 1.00 96.81 102 ALA A CA 1
ATOM 828 C C . ALA A 1 102 ? 0.600 -9.539 8.409 1.00 96.81 102 ALA A C 1
ATOM 830 O O . ALA A 1 102 ? 1.055 -10.617 8.047 1.00 96.81 102 ALA A O 1
ATOM 831 N N . GLN A 1 103 ? 1.352 -8.632 9.047 1.00 95.75 103 GLN A N 1
ATOM 832 C CA . GLN A 1 103 ? 2.780 -8.812 9.356 1.00 95.75 103 GLN A CA 1
ATOM 833 C C . GLN A 1 103 ? 3.641 -9.216 8.137 1.00 95.75 103 GLN A C 1
ATOM 835 O O . GLN A 1 103 ? 4.651 -9.901 8.283 1.00 95.75 103 GLN A O 1
ATOM 840 N N . ARG A 1 104 ? 3.259 -8.773 6.928 1.00 95.75 104 ARG A N 1
ATOM 841 C CA . ARG A 1 104 ? 3.950 -9.087 5.660 1.00 95.75 104 ARG A CA 1
ATOM 842 C C . ARG A 1 104 ? 4.951 -8.019 5.201 1.00 95.75 104 ARG A C 1
ATOM 844 O O . ARG A 1 104 ? 5.722 -8.275 4.282 1.00 95.75 104 ARG A O 1
ATOM 851 N N . GLY A 1 105 ? 4.963 -6.852 5.842 1.00 97.12 105 GLY A N 1
ATOM 852 C CA . GLY A 1 105 ? 5.934 -5.794 5.575 1.00 97.12 105 GLY A CA 1
ATOM 853 C C . GLY A 1 105 ? 5.539 -4.456 6.192 1.00 97.12 105 GLY A C 1
ATOM 854 O O . GLY A 1 105 ? 4.996 -4.418 7.301 1.00 97.12 105 GLY A O 1
ATOM 855 N N . GLY A 1 106 ? 5.899 -3.355 5.536 1.00 98.00 106 GLY A N 1
ATOM 856 C CA . GLY A 1 106 ? 5.720 -2.008 6.067 1.00 98.00 106 GLY A CA 1
ATOM 857 C C . GLY A 1 106 ? 4.287 -1.486 5.967 1.00 98.00 106 GLY A C 1
ATOM 858 O O . GLY A 1 106 ? 3.626 -1.700 4.957 1.00 98.00 106 GLY A O 1
ATOM 859 N N . VAL A 1 107 ? 3.826 -0.753 6.988 1.00 98.56 107 VAL A N 1
ATOM 860 C CA . VAL A 1 107 ? 2.523 -0.062 6.991 1.00 98.56 107 VAL A CA 1
ATOM 861 C C . VAL A 1 107 ? 2.691 1.421 7.320 1.00 98.56 107 VAL A C 1
ATOM 863 O O . VAL A 1 107 ? 3.075 1.783 8.434 1.00 98.56 107 VAL A O 1
ATOM 866 N N . GLY A 1 108 ? 2.365 2.293 6.370 1.00 97.88 108 GLY A N 1
ATOM 867 C CA . GLY A 1 108 ? 2.320 3.743 6.568 1.00 97.88 108 GLY A CA 1
ATOM 868 C C . GLY A 1 108 ? 0.884 4.260 6.663 1.00 97.88 108 GLY A C 1
ATOM 869 O O . GLY A 1 108 ? -0.011 3.748 5.996 1.00 97.88 108 GLY A O 1
ATOM 870 N N . PHE A 1 109 ? 0.646 5.284 7.479 1.00 97.81 109 PHE A N 1
ATOM 871 C CA . PHE A 1 109 ? -0.687 5.851 7.697 1.00 97.81 109 PHE A CA 1
ATOM 872 C C . PHE A 1 109 ? -0.694 7.362 7.452 1.00 97.81 109 PHE A C 1
ATOM 874 O O . PHE A 1 109 ? -0.015 8.108 8.161 1.00 97.81 109 PHE A O 1
ATOM 881 N N . TYR A 1 110 ? -1.474 7.797 6.457 1.00 96.38 110 TYR A N 1
ATOM 882 C CA . TYR A 1 110 ? -1.508 9.173 5.961 1.00 96.38 110 TYR A CA 1
ATOM 883 C C . TYR A 1 110 ? -2.951 9.712 5.911 1.00 96.38 110 TYR A C 1
ATOM 885 O O . TYR A 1 110 ? -3.496 9.937 4.834 1.00 96.38 110 TYR A O 1
ATOM 893 N N . PRO A 1 111 ? -3.607 9.931 7.065 1.00 94.81 111 PRO A N 1
ATOM 894 C CA . PRO A 1 111 ? -4.979 10.445 7.097 1.00 94.81 111 PRO A CA 1
ATOM 895 C C . PRO A 1 111 ? -5.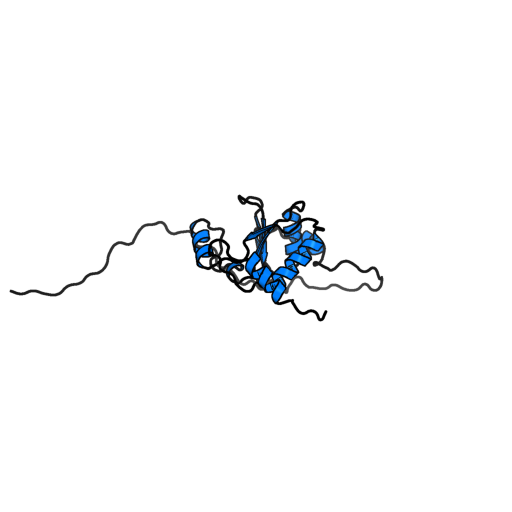074 11.941 6.755 1.00 94.81 111 PRO A C 1
ATOM 897 O O . PRO A 1 111 ? -6.139 12.419 6.387 1.00 94.81 111 PRO A O 1
ATOM 900 N N . THR A 1 112 ? -3.972 12.688 6.885 1.00 91.88 112 THR A N 1
ATOM 901 C CA . THR A 1 112 ? -3.919 14.150 6.701 1.00 91.88 112 THR A CA 1
ATOM 902 C C . THR A 1 112 ? -3.268 14.583 5.386 1.00 91.88 112 THR A C 1
ATOM 904 O O . THR A 1 112 ? -3.033 15.774 5.180 1.00 91.88 112 THR A O 1
ATOM 907 N N . SER A 1 113 ? -2.931 13.648 4.492 1.00 84.81 113 SER A N 1
ATOM 908 C CA . SER A 1 113 ? -2.433 13.997 3.158 1.00 84.81 113 SER A CA 1
ATOM 909 C C . SER A 1 113 ? -3.544 14.604 2.298 1.00 84.81 113 SER A C 1
ATOM 911 O O . SER A 1 113 ? -4.722 14.342 2.514 1.00 84.81 113 SER A O 1
ATOM 913 N N . GLY A 1 114 ? -3.168 15.389 1.278 1.00 82.31 114 GLY A N 1
ATOM 914 C CA . GLY A 1 114 ? -4.135 16.035 0.373 1.00 82.31 114 GLY A CA 1
ATOM 915 C C . GLY A 1 114 ? -5.093 15.058 -0.325 1.00 82.31 114 GLY A C 1
ATOM 916 O O . GLY A 1 114 ? -6.215 15.428 -0.648 1.00 82.31 114 GLY A O 1
ATOM 917 N N . ALA A 1 115 ? -4.670 13.804 -0.495 1.00 85.31 115 ALA A N 1
ATOM 918 C CA . ALA A 1 115 ? -5.544 12.655 -0.702 1.00 85.31 115 ALA A CA 1
ATOM 919 C C . ALA A 1 115 ? -5.212 11.638 0.403 1.00 85.31 115 ALA A C 1
ATOM 921 O O . ALA A 1 115 ? -4.067 11.187 0.424 1.00 85.31 115 ALA A O 1
ATOM 922 N N . PRO A 1 116 ? -6.110 11.332 1.354 1.00 94.25 116 PRO A N 1
ATOM 923 C CA . PRO A 1 116 ? -5.832 10.386 2.437 1.00 94.25 116 PRO A CA 1
ATOM 924 C C . PRO A 1 116 ? -5.628 8.944 1.944 1.00 94.25 116 PRO A C 1
ATOM 926 O O . PRO A 1 116 ? -6.374 8.473 1.088 1.00 94.25 116 PRO A O 1
ATOM 929 N N . PHE A 1 117 ? -4.634 8.231 2.485 1.00 97.69 117 PHE A N 1
ATOM 930 C CA . PHE A 1 117 ? -4.346 6.836 2.112 1.00 97.69 117 PHE A CA 1
ATOM 931 C C . PHE A 1 117 ? -3.610 6.050 3.208 1.00 97.69 117 PHE A C 1
ATOM 933 O O . PHE A 1 117 ? -3.082 6.604 4.179 1.00 97.69 117 PHE A O 1
ATOM 940 N N . VAL A 1 118 ? -3.538 4.734 3.014 1.00 98.38 118 VAL A N 1
ATOM 941 C CA . VAL A 1 118 ? -2.589 3.843 3.687 1.00 98.38 118 VAL A CA 1
ATOM 942 C C . VAL A 1 118 ? -1.513 3.382 2.712 1.00 98.38 118 VAL A C 1
ATOM 944 O O . VAL A 1 118 ? -1.770 3.164 1.531 1.00 98.38 118 VAL A O 1
ATOM 947 N N . HIS A 1 119 ? -0.300 3.240 3.224 1.00 98.50 119 HIS A N 1
ATOM 948 C CA . HIS A 1 119 ? 0.818 2.629 2.523 1.00 98.50 119 HIS A CA 1
ATOM 949 C C . HIS A 1 119 ? 0.978 1.196 3.011 1.00 98.50 119 HIS A C 1
ATOM 951 O O . HIS A 1 119 ? 0.994 0.970 4.224 1.00 98.50 119 HIS A O 1
ATOM 957 N N . MET A 1 120 ? 1.164 0.252 2.095 1.00 98.69 120 MET A N 1
ATOM 958 C CA . MET A 1 120 ? 1.570 -1.112 2.425 1.00 98.69 120 MET A CA 1
ATOM 959 C C . MET A 1 120 ? 2.704 -1.572 1.516 1.00 98.69 120 MET A C 1
ATOM 961 O O . MET A 1 120 ? 2.705 -1.267 0.322 1.00 98.69 120 MET A O 1
ATOM 965 N N . ASP A 1 121 ? 3.656 -2.314 2.081 1.00 98.56 121 ASP A N 1
ATOM 966 C CA . ASP A 1 121 ? 4.762 -2.911 1.339 1.00 98.56 121 ASP A CA 1
ATOM 967 C C . ASP A 1 121 ? 5.106 -4.336 1.788 1.00 98.56 121 ASP A C 1
ATOM 969 O O . ASP A 1 121 ? 4.724 -4.754 2.877 1.00 98.56 121 ASP A O 1
ATOM 973 N N . THR A 1 122 ? 5.853 -5.067 0.956 1.00 98.19 122 THR A N 1
ATOM 974 C CA . THR A 1 122 ? 6.390 -6.420 1.223 1.00 98.19 122 THR A CA 1
ATOM 975 C C . THR A 1 122 ? 7.873 -6.405 1.631 1.00 98.19 122 THR A C 1
ATOM 977 O O . THR A 1 122 ? 8.632 -7.348 1.390 1.00 98.19 122 THR A O 1
ATOM 980 N N . GLY A 1 123 ? 8.337 -5.292 2.206 1.00 96.31 123 GLY A N 1
ATOM 981 C CA . GLY A 1 123 ? 9.670 -5.144 2.783 1.00 96.31 123 GLY A CA 1
ATOM 982 C C . GLY A 1 123 ? 9.753 -5.673 4.219 1.00 96.31 123 GLY A C 1
ATOM 983 O O . GLY A 1 123 ? 9.058 -6.604 4.615 1.00 96.31 123 GLY A O 1
ATOM 984 N N . SER A 1 124 ? 10.616 -5.070 5.042 1.00 96.12 124 SER A N 1
ATOM 985 C CA . SER A 1 124 ? 10.695 -5.424 6.463 1.00 96.12 124 SER A CA 1
ATOM 986 C C . SER A 1 124 ? 9.451 -4.968 7.229 1.00 96.12 124 SER A C 1
ATOM 988 O O . SER A 1 124 ? 8.939 -3.867 7.001 1.00 96.12 124 SER A O 1
ATOM 990 N N . VAL A 1 125 ? 8.999 -5.795 8.177 1.00 96.69 125 VAL A N 1
ATOM 991 C CA . VAL A 1 125 ? 7.865 -5.477 9.055 1.00 96.69 125 VAL A CA 1
ATOM 992 C C . VAL A 1 125 ? 8.193 -4.251 9.898 1.00 96.69 125 VAL A C 1
ATOM 994 O O . VAL A 1 125 ? 9.117 -4.265 10.712 1.00 96.69 125 VAL A O 1
ATOM 997 N N . ARG A 1 126 ? 7.446 -3.172 9.669 1.00 96.62 126 ARG A N 1
ATOM 998 C CA . ARG A 1 126 ? 7.598 -1.881 10.350 1.00 96.62 126 ARG A CA 1
ATOM 999 C C . ARG A 1 126 ? 6.343 -1.042 10.141 1.00 96.62 126 ARG A C 1
ATOM 1001 O O . ARG A 1 126 ? 5.565 -1.305 9.230 1.00 96.62 126 ARG A O 1
ATOM 1008 N N . HIS A 1 127 ? 6.166 0.016 10.919 1.00 97.56 127 HIS A N 1
ATOM 1009 C CA . HIS A 1 127 ? 5.029 0.913 10.728 1.00 97.56 127 HIS A CA 1
ATOM 1010 C C . HIS A 1 127 ? 5.337 2.355 11.084 1.00 97.56 127 HIS A C 1
ATOM 1012 O O . HIS A 1 127 ? 6.152 2.633 11.966 1.00 97.56 127 HIS A O 1
ATOM 1018 N N . TRP A 1 128 ? 4.664 3.276 10.397 1.00 96.62 128 TRP A N 1
ATOM 1019 C CA . TRP A 1 128 ? 4.777 4.706 10.654 1.00 96.62 128 TRP A CA 1
ATOM 1020 C C . TRP A 1 128 ? 3.431 5.435 10.444 1.00 96.62 128 TRP A C 1
ATOM 1022 O O . TRP A 1 128 ? 2.680 5.096 9.533 1.00 96.62 128 TRP A O 1
ATOM 1032 N N . PRO A 1 129 ? 3.088 6.427 11.287 1.00 95.62 129 PRO A N 1
ATOM 1033 C CA . PRO A 1 129 ? 3.785 6.793 12.516 1.00 95.62 129 PRO A CA 1
ATOM 1034 C C . PRO A 1 129 ? 3.748 5.645 13.535 1.00 95.62 129 PRO A C 1
ATOM 1036 O O . PRO A 1 129 ? 2.978 4.688 13.399 1.00 95.62 129 PRO A O 1
ATOM 1039 N N . ARG A 1 130 ? 4.615 5.719 14.548 1.00 94.75 130 ARG A N 1
ATOM 1040 C CA . ARG A 1 130 ? 4.669 4.695 15.592 1.00 94.75 130 ARG A CA 1
ATOM 1041 C C . ARG A 1 130 ? 3.314 4.619 16.298 1.00 94.75 130 ARG A C 1
ATOM 1043 O O . ARG A 1 130 ? 2.749 5.635 16.687 1.00 94.75 130 ARG A O 1
ATOM 1050 N N . MET A 1 131 ? 2.808 3.404 16.452 1.00 95.31 131 MET A N 1
ATOM 1051 C CA . MET A 1 131 ? 1.652 3.107 17.296 1.00 95.31 131 MET A CA 1
ATOM 1052 C C . MET A 1 131 ? 2.132 2.838 18.735 1.00 95.31 131 MET A C 1
ATOM 1054 O O . MET A 1 131 ? 3.116 2.104 18.883 1.00 95.31 131 MET A O 1
ATOM 1058 N N . PRO A 1 132 ? 1.492 3.407 19.778 1.00 96.38 132 PRO A N 1
ATOM 1059 C CA . PRO A 1 132 ? 1.770 3.049 21.167 1.00 96.38 132 PRO A CA 1
ATOM 1060 C C . PRO A 1 132 ? 1.677 1.538 21.383 1.00 96.38 132 PRO A C 1
ATOM 1062 O O . PRO A 1 132 ? 0.818 0.877 20.803 1.00 96.38 132 PRO A O 1
ATOM 1065 N N . GLU A 1 133 ? 2.546 0.989 22.227 1.00 94.44 133 GLU A N 1
ATOM 1066 C CA . GLU A 1 133 ? 2.697 -0.464 22.378 1.00 94.44 133 GLU A CA 1
ATOM 1067 C C . GLU A 1 133 ? 1.402 -1.155 22.815 1.00 94.44 133 GLU A C 1
ATOM 1069 O O . GLU A 1 133 ? 1.020 -2.156 22.219 1.00 94.44 133 GLU A O 1
ATOM 1074 N N . ALA A 1 134 ? 0.670 -0.575 23.771 1.00 96.44 134 ALA A N 1
ATOM 1075 C CA . ALA A 1 134 ? -0.619 -1.107 24.210 1.00 96.44 134 ALA A CA 1
ATOM 1076 C C . ALA A 1 134 ? -1.656 -1.155 23.072 1.00 96.44 134 ALA A C 1
ATOM 1078 O O . ALA A 1 134 ? -2.401 -2.126 22.941 1.00 96.44 134 ALA A O 1
ATOM 1079 N N . GLN A 1 135 ? -1.677 -0.130 22.214 1.00 96.50 135 GLN A N 1
ATOM 1080 C CA . GLN A 1 135 ? -2.571 -0.098 21.059 1.00 96.50 135 GLN A CA 1
ATOM 1081 C C . GLN A 1 135 ? -2.152 -1.144 20.022 1.00 96.50 135 GLN A C 1
ATOM 1083 O O . GLN A 1 135 ? -2.998 -1.880 19.524 1.00 96.50 135 GLN A O 1
ATOM 1088 N N . LEU A 1 136 ? -0.851 -1.271 19.745 1.00 96.12 136 LEU A N 1
ATOM 1089 C CA . LEU A 1 136 ? -0.338 -2.283 18.825 1.00 96.12 136 LEU A CA 1
ATOM 1090 C C . LEU A 1 136 ? -0.631 -3.702 19.327 1.00 96.12 136 LEU A C 1
ATOM 1092 O O . LEU A 1 136 ? -1.080 -4.539 18.551 1.00 96.12 136 LEU A O 1
ATOM 1096 N N . ALA A 1 137 ? -0.440 -3.964 20.620 1.00 95.62 137 ALA A N 1
ATOM 1097 C CA . ALA A 1 137 ? -0.765 -5.246 21.236 1.00 95.62 137 ALA A CA 1
ATOM 1098 C C . ALA A 1 137 ? -2.260 -5.581 21.100 1.00 95.62 137 ALA A C 1
ATOM 1100 O O . ALA A 1 137 ? -2.602 -6.715 20.777 1.00 95.62 137 ALA A O 1
ATOM 1101 N N . SER A 1 138 ? -3.141 -4.589 21.274 1.00 96.44 138 SER A N 1
ATOM 1102 C CA . SER A 1 138 ? -4.587 -4.739 21.060 1.00 96.44 138 SER A CA 1
ATOM 1103 C C . SER A 1 138 ? -4.947 -5.041 19.599 1.00 96.44 138 SER A C 1
ATOM 1105 O O . SER A 1 138 ? -5.833 -5.844 19.321 1.00 96.44 138 SER A O 1
ATOM 1107 N N . VAL A 1 139 ? -4.238 -4.443 18.638 1.00 95.94 139 VAL A N 1
ATOM 1108 C CA . VAL A 1 139 ? -4.426 -4.749 17.211 1.00 95.94 139 VAL A CA 1
ATOM 1109 C C . VAL A 1 139 ? -3.973 -6.175 16.894 1.00 95.94 139 VAL A C 1
ATOM 1111 O O . VAL A 1 139 ? -4.695 -6.918 16.234 1.00 95.94 139 VAL A O 1
ATOM 1114 N N . LEU A 1 140 ? -2.797 -6.575 17.380 1.00 94.19 140 LEU A N 1
ATOM 1115 C CA . LEU A 1 140 ? -2.208 -7.883 17.084 1.00 94.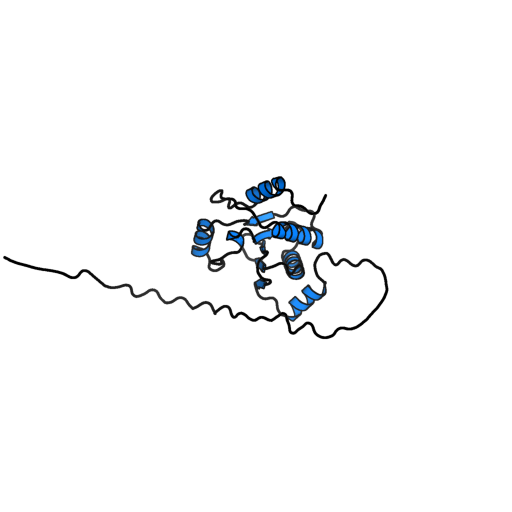19 140 LEU A CA 1
ATOM 1116 C C . LEU A 1 140 ? -2.904 -9.041 17.815 1.00 94.19 140 LEU A C 1
ATOM 1118 O O . LEU A 1 140 ? -2.900 -10.163 17.309 1.00 94.19 140 LEU A O 1
ATOM 1122 N N . SER A 1 141 ? -3.547 -8.794 18.961 1.00 93.94 141 SER A N 1
ATOM 1123 C CA . SER A 1 141 ? -4.305 -9.822 19.692 1.00 93.94 141 SER A CA 1
ATOM 1124 C C . SER A 1 141 ? -5.527 -10.338 18.923 1.00 93.94 141 SER A C 1
ATOM 1126 O O . SER A 1 141 ? -6.000 -11.436 19.204 1.00 93.94 141 SER A O 1
ATOM 1128 N N . LYS A 1 142 ? -5.989 -9.602 17.901 1.00 91.19 142 LYS A N 1
ATOM 1129 C CA . LYS A 1 142 ? -7.042 -10.030 16.964 1.00 91.19 142 LYS A CA 1
ATOM 1130 C C . LYS A 1 142 ? -6.584 -11.148 16.004 1.00 91.19 142 LYS A C 1
ATOM 1132 O O . LYS A 1 142 ? -7.389 -11.637 15.217 1.00 91.19 142 LYS A O 1
ATOM 1137 N N . GLY A 1 143 ? -5.309 -11.548 16.048 1.00 89.62 143 GLY A N 1
ATOM 1138 C CA . GLY A 1 143 ? -4.734 -12.613 15.222 1.00 89.62 143 GLY A CA 1
ATOM 1139 C C . GLY A 1 143 ? -4.327 -12.160 13.817 1.00 89.62 143 GLY A C 1
ATOM 1140 O O . GLY A 1 143 ? -4.718 -11.087 13.353 1.00 89.62 143 GLY A O 1
ATOM 1141 N N . GLN A 1 144 ? -3.522 -12.980 13.136 1.00 87.06 144 GLN A N 1
ATOM 1142 C CA . GLN A 1 144 ? -3.115 -12.731 11.748 1.00 87.06 144 GLN A CA 1
ATOM 1143 C C . GLN A 1 144 ? -4.293 -12.865 10.772 1.00 87.06 144 GLN A C 1
ATOM 1145 O O . GLN A 1 144 ? -5.280 -13.547 11.065 1.00 87.06 144 GLN A O 1
ATOM 1150 N N . LEU A 1 145 ? -4.183 -12.212 9.611 1.00 87.94 145 LEU A N 1
ATOM 1151 C CA . LEU A 1 145 ? -5.199 -12.300 8.560 1.00 87.94 145 LEU A CA 1
ATOM 1152 C C . LEU A 1 145 ? -5.388 -13.753 8.108 1.00 87.94 145 LEU A C 1
ATOM 1154 O O . LEU A 1 145 ? -4.427 -14.511 8.005 1.00 87.94 145 LEU A O 1
ATOM 1158 N N . GLY A 1 146 ? -6.637 -14.148 7.855 1.00 68.25 146 GLY A N 1
ATOM 1159 C CA . GLY A 1 146 ? -6.970 -15.511 7.425 1.00 68.25 146 GLY A CA 1
ATOM 1160 C C . GLY A 1 146 ? -7.062 -16.553 8.547 1.00 68.25 146 GLY A C 1
ATOM 1161 O O . GLY A 1 146 ? -7.513 -17.664 8.283 1.00 68.25 146 GLY A O 1
ATOM 1162 N N . SER A 1 147 ? -6.750 -16.203 9.801 1.00 56.88 147 SER A N 1
ATOM 1163 C CA . SER A 1 147 ? -6.890 -17.091 10.971 1.00 56.88 147 SER A CA 1
ATOM 1164 C C . SER A 1 147 ? -8.332 -17.222 11.492 1.00 56.88 147 SER A C 1
ATOM 1166 O O . SER A 1 147 ? -8.545 -17.437 12.686 1.00 56.88 147 SER A O 1
ATOM 1168 N N . ALA A 1 148 ? -9.346 -17.092 10.631 1.00 46.69 148 ALA A N 1
ATOM 1169 C CA . ALA A 1 148 ? -10.740 -17.277 11.026 1.00 46.69 148 ALA A CA 1
ATOM 1170 C C . ALA A 1 148 ? -11.017 -18.749 11.402 1.00 46.69 148 ALA A C 1
ATOM 1172 O O . ALA A 1 148 ? -11.331 -19.576 10.554 1.00 46.69 148 ALA A O 1
ATOM 1173 N N . SER A 1 149 ? -10.858 -19.040 12.698 1.00 42.38 149 SER A N 1
ATOM 1174 C CA . SER A 1 149 ? -11.636 -19.950 13.550 1.00 42.38 149 SER A CA 1
ATOM 1175 C C . SER A 1 149 ? -12.574 -20.926 12.821 1.00 42.38 149 SER A C 1
ATOM 1177 O O . SER A 1 149 ? -13.771 -20.666 12.689 1.00 42.38 149 SER A O 1
AT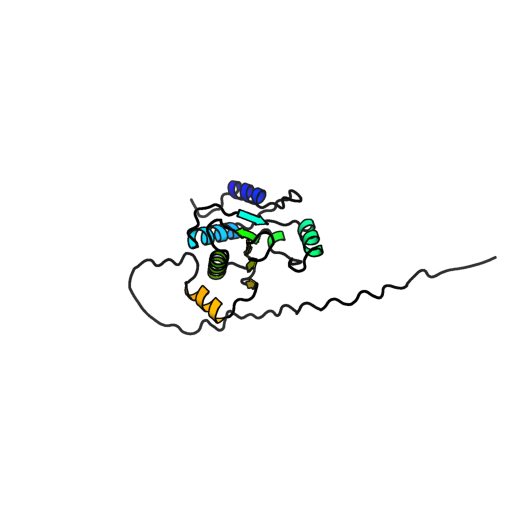OM 1179 N N . GLY A 1 150 ? -12.060 -22.103 12.461 1.00 33.00 150 GLY A N 1
ATOM 1180 C CA . GLY A 1 150 ? -12.881 -23.310 12.413 1.00 33.00 150 GLY A CA 1
ATOM 1181 C C . GLY A 1 150 ? -13.195 -23.750 13.842 1.00 33.00 150 GLY A C 1
ATOM 1182 O O . GLY A 1 150 ? -12.287 -23.990 14.635 1.00 33.00 150 GLY A O 1
ATOM 1183 N N . SER A 1 151 ? -14.474 -23.821 14.191 1.00 38.44 151 SER A N 1
ATOM 1184 C CA . SER A 1 151 ? -14.931 -24.517 15.387 1.00 38.44 151 SER A CA 1
ATOM 1185 C C . SER A 1 151 ? -14.616 -26.008 15.254 1.00 38.44 151 SER A C 1
ATOM 1187 O O . SER A 1 151 ? -15.333 -26.718 14.555 1.00 38.44 151 SER A O 1
ATOM 1189 N N . ASP A 1 152 ? -13.583 -26.487 15.939 1.00 34.28 152 ASP A N 1
ATOM 1190 C CA . ASP A 1 152 ? -13.618 -27.826 16.520 1.00 34.28 152 ASP A CA 1
ATOM 1191 C C . ASP A 1 152 ? -12.815 -27.829 17.822 1.00 34.28 152 ASP A C 1
ATOM 1193 O O . ASP A 1 152 ? -11.680 -27.350 17.901 1.00 34.28 152 ASP A O 1
ATOM 1197 N N . GLY A 1 153 ? -13.474 -28.263 18.888 1.00 37.25 153 GLY A N 1
ATOM 1198 C CA . GLY A 1 153 ? -12.952 -28.196 20.237 1.00 37.25 153 GLY A CA 1
ATOM 1199 C C . GLY A 1 153 ? -12.087 -29.404 20.535 1.00 37.25 153 GLY A C 1
ATOM 1200 O O . GLY A 1 153 ? -12.614 -30.494 20.698 1.00 37.25 153 GLY A O 1
ATOM 1201 N N . SER A 1 154 ? -10.785 -29.206 20.740 1.00 33.56 154 SER A N 1
ATOM 1202 C CA . SER A 1 154 ? -10.023 -29.999 21.707 1.00 33.56 154 SER A CA 1
ATOM 1203 C C . SER A 1 154 ? -8.634 -29.412 21.946 1.00 33.56 154 SER A C 1
ATOM 1205 O O . SER A 1 154 ? -7.900 -29.116 21.013 1.00 33.56 154 SER A O 1
ATOM 1207 N N . GLN A 1 155 ? -8.277 -29.358 23.230 1.00 34.06 155 GLN A N 1
ATOM 1208 C CA . GLN A 1 155 ? -6.919 -29.300 23.785 1.00 34.06 155 GLN A CA 1
ATOM 1209 C C . GLN A 1 155 ? -6.261 -27.917 23.941 1.00 34.06 155 GLN A C 1
ATOM 1211 O O . GLN A 1 155 ? -5.507 -27.405 23.120 1.00 34.06 155 GLN A O 1
ATOM 1216 N N . ARG A 1 156 ? -6.473 -27.383 25.151 1.00 37.34 156 ARG A N 1
ATOM 1217 C CA . ARG A 1 156 ? -5.530 -26.530 25.890 1.00 37.34 156 ARG A CA 1
ATOM 1218 C C . ARG A 1 156 ? -4.125 -27.155 25.877 1.00 37.34 156 ARG A C 1
ATOM 1220 O O . ARG A 1 156 ? -4.036 -28.333 26.197 1.00 37.34 156 ARG A O 1
ATOM 1227 N N . SER A 1 157 ? -3.058 -26.363 25.715 1.00 32.34 157 SER A N 1
ATOM 1228 C CA . SER A 1 157 ? -1.986 -26.225 26.729 1.00 32.34 157 SER A CA 1
ATOM 1229 C C . SER A 1 157 ? -0.826 -25.320 26.280 1.00 32.34 157 SER A C 1
ATOM 1231 O O . SER A 1 157 ? -0.249 -25.523 25.220 1.00 32.34 157 SER A O 1
ATOM 1233 N N . ARG A 1 158 ? -0.416 -24.436 27.204 1.00 32.31 158 ARG A N 1
ATOM 1234 C CA . ARG A 1 158 ? 0.954 -23.928 27.448 1.00 32.31 158 ARG A CA 1
ATOM 1235 C C . ARG A 1 158 ? 1.580 -22.942 26.446 1.00 32.31 158 ARG A C 1
ATOM 1237 O O . ARG A 1 158 ? 2.337 -23.304 25.556 1.00 32.31 158 ARG A O 1
ATOM 1244 N N . MET A 1 159 ? 1.415 -21.656 26.768 1.00 38.12 159 MET A N 1
ATOM 1245 C CA . MET A 1 159 ? 2.485 -20.654 26.632 1.00 38.12 159 MET A CA 1
ATOM 1246 C C . MET A 1 159 ? 3.676 -21.063 27.520 1.00 38.12 159 MET A C 1
ATOM 1248 O O . MET A 1 159 ? 3.460 -21.462 28.669 1.00 38.12 159 MET A O 1
ATOM 1252 N N . PRO A 1 160 ? 4.920 -20.948 27.022 1.00 36.19 160 PRO A N 1
ATOM 1253 C CA . PRO A 1 160 ? 5.738 -19.836 27.506 1.00 36.19 160 PRO A CA 1
ATOM 1254 C C . PRO A 1 160 ? 6.620 -19.177 26.426 1.00 36.19 160 PRO A C 1
ATOM 1256 O O . PRO A 1 160 ? 7.258 -19.842 25.618 1.00 36.19 160 PRO A O 1
ATOM 1259 N N . GLY A 1 161 ? 6.723 -17.844 26.495 1.00 36.59 161 GLY A N 1
ATOM 1260 C CA . GLY A 1 161 ? 7.915 -17.097 26.076 1.00 36.59 161 GLY A CA 1
ATOM 1261 C C . GLY A 1 161 ? 8.143 -16.891 24.575 1.00 36.59 161 GLY A C 1
ATOM 1262 O O . GLY A 1 161 ? 9.109 -17.410 24.026 1.00 36.59 161 GLY A O 1
ATOM 1263 N N . LEU A 1 162 ? 7.355 -16.023 23.930 1.00 34.19 162 LEU A N 1
ATOM 1264 C CA . LEU A 1 162 ? 7.687 -15.485 22.600 1.00 34.19 162 LEU A CA 1
ATOM 1265 C C . LEU A 1 162 ? 7.612 -13.949 22.555 1.00 34.19 162 LEU A C 1
ATOM 1267 O O . LEU A 1 162 ? 7.071 -13.363 21.628 1.00 34.19 162 LEU A O 1
ATOM 1271 N N . LEU A 1 163 ? 8.164 -13.290 23.577 1.00 35.75 163 LEU A N 1
ATOM 1272 C CA . LEU A 1 163 ? 8.319 -11.826 23.620 1.00 35.75 163 LEU A CA 1
ATOM 1273 C C . LEU A 1 163 ? 9.786 -11.367 23.491 1.00 35.75 163 LEU A C 1
ATOM 1275 O O . LEU A 1 163 ? 10.055 -10.175 23.459 1.00 35.75 163 LEU A O 1
ATOM 1279 N N . ALA A 1 164 ? 10.741 -12.294 23.340 1.00 29.67 164 ALA A N 1
ATOM 1280 C CA . ALA A 1 164 ? 12.179 -11.986 23.378 1.00 29.67 164 ALA A CA 1
ATOM 1281 C C . ALA A 1 164 ? 12.956 -12.230 22.065 1.00 29.67 164 ALA A C 1
ATOM 1283 O O . ALA A 1 164 ? 14.167 -12.044 22.042 1.00 29.67 164 ALA A O 1
ATOM 1284 N N . LYS A 1 165 ? 12.309 -12.637 20.960 1.00 31.16 165 LYS A N 1
ATOM 1285 C CA . LYS A 1 165 ? 13.010 -12.947 19.688 1.00 31.16 165 LYS A CA 1
ATOM 1286 C C . LYS A 1 165 ? 12.628 -12.076 18.483 1.00 31.16 165 LYS A C 1
ATOM 1288 O O . LYS A 1 165 ? 13.092 -12.339 17.382 1.00 31.16 165 LYS A O 1
ATOM 1293 N N . LEU A 1 166 ? 11.848 -11.012 18.684 1.00 32.28 166 LEU A N 1
ATOM 1294 C CA . LEU A 1 166 ? 11.436 -10.085 17.614 1.00 32.28 166 LEU A CA 1
ATOM 1295 C C . LEU A 1 166 ? 12.168 -8.730 17.629 1.00 32.28 166 LEU A C 1
ATOM 1297 O O . LEU A 1 166 ? 11.974 -7.925 16.725 1.00 32.28 166 LEU A O 1
ATOM 1301 N N . PHE A 1 167 ? 13.063 -8.492 18.592 1.00 32.59 167 PHE A N 1
ATOM 1302 C CA . PHE A 1 167 ? 13.862 -7.265 18.672 1.00 32.59 167 PHE A CA 1
ATOM 1303 C C . PHE A 1 167 ? 15.319 -7.508 18.268 1.00 32.59 167 PHE A C 1
ATOM 1305 O O . PHE A 1 167 ? 16.248 -7.342 19.054 1.00 32.59 167 PHE A O 1
ATOM 1312 N N . GLY A 1 168 ? 15.522 -7.870 17.001 1.00 24.38 168 GLY A N 1
ATOM 1313 C CA . GLY A 1 168 ? 16.778 -7.588 16.310 1.00 24.38 168 GLY A CA 1
ATOM 1314 C C . GLY A 1 168 ? 16.828 -6.097 15.990 1.00 24.38 168 GLY A C 1
ATOM 1315 O O . GLY A 1 168 ? 16.443 -5.674 14.903 1.00 24.38 168 GLY A O 1
ATOM 1316 N N . VAL A 1 169 ? 17.229 -5.292 16.973 1.00 26.91 169 VAL A N 1
ATOM 1317 C CA . VAL A 1 169 ? 17.473 -3.857 16.818 1.00 26.91 169 VAL A CA 1
ATOM 1318 C C . VAL A 1 169 ? 18.646 -3.675 15.857 1.00 26.91 169 VAL A C 1
ATOM 1320 O O . VAL A 1 169 ? 19.800 -3.840 16.240 1.00 26.91 169 VAL A O 1
ATOM 1323 N N . VAL A 1 170 ? 18.362 -3.310 14.607 1.00 27.03 170 VAL A N 1
ATOM 1324 C CA . VAL A 1 170 ? 19.335 -2.592 13.779 1.00 27.03 170 VAL A CA 1
ATOM 1325 C C . VAL A 1 170 ? 19.038 -1.104 13.971 1.00 27.03 170 VAL A C 1
ATOM 1327 O O . VAL A 1 170 ? 17.954 -0.654 13.588 1.00 27.03 170 VAL A O 1
ATOM 1330 N N . PRO A 1 171 ? 19.932 -0.323 14.599 1.00 28.03 171 PRO A N 1
ATOM 1331 C CA . PRO A 1 171 ? 19.704 1.099 14.788 1.00 28.03 171 PRO A CA 1
ATOM 1332 C C . PRO A 1 171 ? 19.809 1.805 13.433 1.00 28.03 171 PRO A C 1
ATOM 1334 O O . PRO A 1 171 ? 20.879 1.875 12.829 1.00 28.03 171 PRO A O 1
ATOM 1337 N N . PHE A 1 172 ? 18.692 2.345 12.947 1.00 27.97 172 PHE A N 1
ATOM 1338 C CA . PHE A 1 172 ? 18.727 3.364 11.905 1.00 27.97 172 PHE A CA 1
ATOM 1339 C C . PHE A 1 172 ? 19.242 4.664 12.550 1.00 27.97 172 PHE A C 1
ATOM 1341 O O . PHE A 1 172 ? 18.732 5.045 13.609 1.00 27.97 172 PHE A O 1
ATOM 1348 N N . PRO A 1 173 ? 20.255 5.340 11.986 1.00 32.59 173 PRO A N 1
ATOM 1349 C CA . PRO A 1 173 ? 20.792 6.555 12.585 1.00 32.59 173 PRO A CA 1
ATOM 1350 C C . PRO A 1 173 ? 19.736 7.676 12.579 1.00 32.59 173 PRO A C 1
ATOM 1352 O O . PRO A 1 173 ? 18.933 7.756 11.642 1.00 32.59 173 PRO A O 1
ATOM 1355 N N . PRO A 1 174 ? 19.727 8.567 13.588 1.00 31.88 174 PRO A N 1
ATOM 1356 C CA . PRO A 1 174 ? 18.832 9.716 13.589 1.00 31.88 174 PRO A CA 1
ATOM 1357 C C . PRO A 1 174 ? 19.145 10.627 12.395 1.00 31.88 174 PRO A C 1
ATOM 1359 O O . PRO A 1 174 ? 20.307 10.836 12.034 1.00 31.88 174 PRO A O 1
ATOM 1362 N N . ALA A 1 175 ? 18.098 11.181 11.780 1.00 36.78 175 ALA A N 1
ATOM 1363 C CA . ALA A 1 175 ? 18.241 12.195 10.745 1.00 36.78 175 ALA A CA 1
ATOM 1364 C C . ALA A 1 175 ? 19.068 13.372 11.293 1.00 36.78 175 ALA A C 1
ATOM 1366 O O . ALA A 1 175 ? 18.721 13.958 12.318 1.00 36.78 175 ALA A O 1
ATOM 1367 N N . LYS A 1 176 ? 20.179 13.705 10.624 1.00 34.94 176 LYS A N 1
ATOM 1368 C CA . LYS A 1 176 ? 20.980 14.888 10.969 1.00 34.94 176 LYS A CA 1
ATOM 1369 C C . LYS A 1 176 ? 20.144 16.157 10.745 1.00 34.94 176 LYS A C 1
ATOM 1371 O O . LYS A 1 176 ? 19.460 16.233 9.721 1.00 34.94 176 LYS A O 1
ATOM 1376 N N . PRO A 1 177 ? 20.238 17.173 11.621 1.00 35.66 177 PRO A N 1
ATOM 1377 C CA . PRO A 1 177 ? 19.689 18.486 11.316 1.00 35.66 177 PRO A CA 1
ATOM 1378 C C . PRO A 1 177 ? 20.420 19.084 10.104 1.00 35.66 177 PRO A C 1
ATOM 1380 O O . PRO A 1 177 ? 21.629 18.896 9.931 1.00 35.66 177 PRO A O 1
ATOM 1383 N N . ALA A 1 178 ? 19.673 19.773 9.240 1.00 38.84 178 ALA A N 1
ATOM 1384 C CA . ALA A 1 178 ? 20.224 20.468 8.083 1.00 38.84 178 ALA A CA 1
AT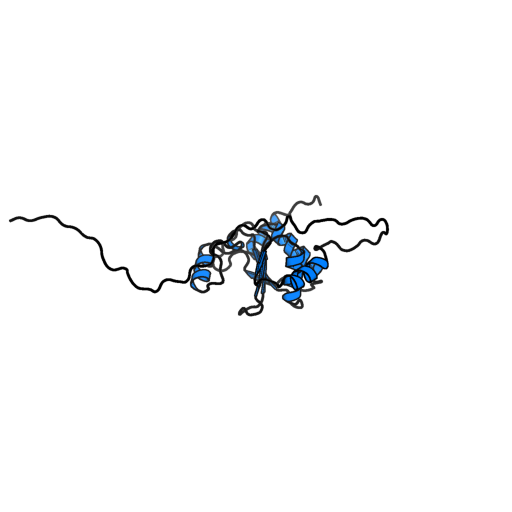OM 1385 C C . ALA A 1 178 ? 21.264 21.507 8.539 1.00 38.84 178 ALA A C 1
ATOM 1387 O O . ALA A 1 178 ? 21.016 22.270 9.471 1.00 38.84 178 ALA A O 1
ATOM 1388 N N . ARG A 1 179 ? 22.435 21.526 7.890 1.00 36.03 179 ARG A N 1
ATOM 1389 C CA . ARG A 1 179 ? 23.428 22.590 8.096 1.00 36.03 179 ARG A CA 1
ATOM 1390 C C . ARG A 1 179 ? 22.934 23.892 7.446 1.00 36.03 179 ARG A C 1
ATOM 1392 O O . ARG A 1 179 ? 22.318 23.804 6.381 1.00 36.03 179 ARG A O 1
ATOM 1399 N N . PRO A 1 180 ? 23.217 25.069 8.034 1.00 32.28 180 PRO A N 1
ATOM 1400 C CA . PRO A 1 180 ? 22.917 26.352 7.406 1.00 32.28 180 PRO A CA 1
ATOM 1401 C C . PRO A 1 180 ? 23.684 26.510 6.090 1.00 32.28 180 PRO A C 1
ATOM 1403 O O . PRO A 1 180 ? 24.816 26.041 5.960 1.00 32.28 180 PRO A O 1
ATOM 1406 N N . ALA A 1 181 ? 23.048 27.158 5.117 1.00 41.91 181 ALA A N 1
ATOM 1407 C CA . ALA A 1 181 ? 23.645 27.486 3.835 1.00 41.91 181 ALA A CA 1
ATOM 1408 C C . ALA A 1 181 ? 24.639 28.637 4.007 1.00 41.91 181 ALA A C 1
ATOM 1410 O O . ALA A 1 181 ? 24.226 29.783 4.041 1.00 41.91 181 ALA A O 1
ATOM 1411 N N . GLU A 1 182 ? 25.927 28.328 4.104 1.00 37.69 182 GLU A N 1
ATOM 1412 C CA . GLU A 1 182 ? 27.031 29.255 3.850 1.00 37.69 182 GLU A CA 1
ATOM 1413 C C . GLU A 1 182 ? 28.315 28.429 3.665 1.00 37.69 182 GLU A C 1
ATOM 1415 O O . GLU A 1 182 ? 28.497 27.414 4.332 1.00 37.69 182 GLU A O 1
ATOM 1420 N N . GLN A 1 183 ? 29.193 28.881 2.763 1.00 34.72 183 GLN A N 1
ATOM 1421 C CA . GLN A 1 183 ? 30.494 28.301 2.372 1.00 34.72 183 GLN A CA 1
ATOM 1422 C C . GLN A 1 183 ? 30.498 27.342 1.168 1.00 34.72 183 GLN A C 1
ATOM 1424 O O . GLN A 1 183 ? 30.694 26.137 1.288 1.00 34.72 183 GLN A O 1
ATOM 1429 N N . PHE A 1 184 ? 30.449 27.932 -0.028 1.00 32.78 184 PHE A N 1
ATOM 1430 C CA . PHE A 1 184 ? 31.394 27.575 -1.090 1.00 32.78 184 PHE A CA 1
ATOM 1431 C C . PHE A 1 184 ? 31.972 28.865 -1.670 1.00 32.78 184 PHE A C 1
ATOM 1433 O O . PHE A 1 184 ? 31.421 29.460 -2.591 1.00 32.78 184 PHE A O 1
ATOM 1440 N N . ALA A 1 185 ? 33.088 29.301 -1.092 1.00 35.38 185 ALA A N 1
ATOM 1441 C CA . ALA A 1 185 ? 34.000 30.236 -1.721 1.00 35.38 185 ALA A CA 1
ATOM 1442 C C . ALA A 1 185 ? 35.358 29.542 -1.887 1.00 35.38 185 ALA A C 1
ATOM 1444 O O . ALA A 1 185 ? 35.908 29.016 -0.925 1.00 35.38 185 ALA A O 1
ATOM 1445 N N . SER A 1 186 ? 35.878 29.644 -3.112 1.00 32.91 186 SER A N 1
ATOM 1446 C CA . SER A 1 186 ? 37.283 29.515 -3.516 1.00 32.91 186 SER A CA 1
ATOM 1447 C C . SER A 1 186 ? 37.914 28.124 -3.675 1.00 32.91 186 SER A C 1
ATOM 1449 O O . SER A 1 186 ? 38.096 27.380 -2.715 1.00 32.91 186 SER A O 1
ATOM 1451 N N . ALA A 1 187 ? 38.349 27.886 -4.923 1.00 32.78 187 ALA A N 1
ATOM 1452 C CA . ALA A 1 187 ? 39.666 27.398 -5.380 1.00 32.78 187 ALA A CA 1
ATOM 1453 C C . ALA A 1 187 ? 39.478 26.344 -6.500 1.00 32.78 187 ALA A C 1
ATOM 1455 O O . ALA A 1 187 ? 38.664 25.445 -6.361 1.00 32.78 187 ALA A O 1
ATOM 1456 N N . ALA A 1 188 ? 40.160 26.363 -7.647 1.00 33.66 188 ALA A N 1
ATOM 1457 C CA . ALA A 1 188 ? 41.449 26.958 -7.967 1.00 33.66 188 ALA A CA 1
ATOM 1458 C C . ALA A 1 188 ? 41.626 27.135 -9.490 1.00 33.66 188 ALA A C 1
ATOM 1460 O O . ALA A 1 188 ? 41.244 26.265 -10.268 1.00 33.66 188 ALA A O 1
ATOM 1461 N N . ALA A 1 189 ? 42.334 28.192 -9.887 1.00 36.84 189 ALA A N 1
ATOM 1462 C CA . ALA A 1 189 ? 43.215 28.175 -11.051 1.00 36.84 189 ALA A CA 1
ATOM 1463 C C . ALA A 1 189 ? 44.590 28.673 -10.579 1.00 36.84 189 ALA A C 1
ATOM 1465 O O . ALA A 1 189 ? 44.685 29.725 -9.945 1.00 36.84 189 ALA A O 1
ATOM 1466 N N . LYS A 1 190 ? 45.643 27.884 -10.822 1.00 40.50 190 LYS A N 1
ATOM 1467 C CA . LYS A 1 190 ? 47.051 28.233 -10.564 1.00 40.50 190 LYS A CA 1
ATOM 1468 C C . LYS A 1 190 ? 47.821 28.366 -11.896 1.00 40.50 190 LYS A C 1
ATOM 1470 O O . LYS A 1 190 ? 47.357 27.823 -12.895 1.00 40.50 190 LYS A O 1
ATOM 1475 N N . PRO A 1 191 ? 48.963 29.086 -11.913 1.00 52.06 191 PRO A N 1
ATOM 1476 C CA . PRO A 1 191 ? 49.495 29.785 -13.089 1.00 52.06 191 PRO A CA 1
ATOM 1477 C C . PRO A 1 191 ? 50.810 29.197 -13.646 1.00 52.06 191 PRO A C 1
ATOM 1479 O O . PRO A 1 191 ? 51.443 28.380 -12.984 1.00 52.06 191 PRO A O 1
ATOM 1482 N N . ALA A 1 192 ? 51.250 29.704 -14.807 1.00 37.22 192 ALA A N 1
ATOM 1483 C CA . ALA A 1 192 ? 52.645 29.871 -15.281 1.00 37.22 192 ALA A CA 1
ATOM 1484 C C . ALA A 1 192 ? 52.594 30.486 -16.704 1.00 37.22 192 ALA A C 1
ATOM 1486 O O . ALA A 1 192 ? 51.648 30.195 -17.424 1.00 37.22 192 ALA A O 1
ATOM 1487 N N . ALA A 1 193 ? 53.504 31.296 -17.247 1.00 38.31 193 ALA A N 1
ATOM 1488 C CA . ALA A 1 193 ? 54.650 32.091 -16.806 1.00 38.31 193 ALA A CA 1
ATOM 1489 C C . ALA A 1 193 ? 54.977 33.067 -17.981 1.00 38.31 193 ALA A C 1
ATOM 1491 O O . ALA A 1 193 ? 54.676 32.758 -19.132 1.00 38.31 193 ALA A O 1
ATOM 1492 N N . LYS A 1 194 ? 55.563 34.241 -17.693 1.00 36.91 194 LYS A N 1
ATOM 1493 C CA . LYS A 1 194 ? 56.224 35.177 -18.651 1.00 36.91 194 LYS A CA 1
ATOM 1494 C C . LYS A 1 194 ? 57.523 34.545 -19.220 1.00 36.91 194 LYS A C 1
ATOM 1496 O O . LYS A 1 194 ? 57.926 33.549 -18.616 1.00 36.91 194 LYS A O 1
ATOM 1501 N N . PRO A 1 195 ? 58.251 35.074 -20.245 1.00 52.69 195 PRO A N 1
ATOM 1502 C CA . PRO A 1 195 ? 58.461 36.485 -20.681 1.00 52.69 195 PRO A CA 1
ATOM 1503 C C . PRO A 1 195 ? 58.360 36.669 -22.231 1.00 52.69 195 PRO A C 1
ATOM 1505 O O . PRO A 1 195 ? 58.003 35.714 -22.909 1.00 52.69 195 PRO A O 1
ATOM 1508 N N . ALA A 1 196 ? 58.557 37.823 -22.888 1.00 45.25 196 ALA A N 1
ATOM 1509 C CA . ALA A 1 196 ? 59.412 39.003 -22.683 1.00 45.25 196 ALA A CA 1
ATOM 1510 C C . ALA A 1 196 ? 58.712 40.320 -23.061 1.00 45.25 196 ALA A C 1
ATOM 1512 O O . ALA A 1 196 ? 57.707 40.263 -23.803 1.00 45.25 196 ALA A O 1
#

Foldseek 3Di:
DPPDDDVVVQVVVQQVQAPPVVSGGDRADVVLVVLVVLLCVQQVADFDKAFPHAADDLVRLVVVVVVDVPGDNDDLSPVNFKTWIDGPPGDQVSSQLLLLLQQQAEWEFACPPPDGTIMHGRHHRDYPPDDPPVVSCVSNVVHHGPPPDDDDDDDDDDDDDDPPPPPPDPDDDDDDPDDDDDDDDDDDDDDDDDDD

Sequence (196 aa):
MNGRYDDEALRKIDNLLRDWRESKAIRMDPHLIDLLWEVHREVGAKEAIWIVCGFRSPETNAMLRRRSSGVAQFSQHMLGKAIDFYIPGVSLEQLREAGLRAQRGGVGFYPTSGAPFVHMDTGSVRHWPRMPEAQLASVLSKGQLGSASGSDGSQRSRMPGLLAKLFGVVPFPPAKPARPAEQFASAAAKPAAKPA